Protein AF-A0A316I243-F1 (afdb_monomer_lite)

Organism: NCBI:txid531938

pLDDT: mean 87.18, std 10.71, range [49.62, 98.19]

Structure (mmCIF, N/CA/C/O backbone):
data_AF-A0A316I243-F1
#
_entry.id   AF-A0A316I243-F1
#
loop_
_atom_site.group_PDB
_atom_site.id
_atom_site.type_symbol
_atom_site.label_atom_id
_atom_site.label_alt_id
_atom_site.label_comp_id
_atom_site.label_asym_id
_atom_site.label_entity_id
_atom_site.label_seq_id
_atom_site.pdbx_PDB_ins_code
_atom_site.Cartn_x
_atom_site.Cartn_y
_atom_site.Cartn_z
_atom_site.occupancy
_atom_site.B_iso_or_equiv
_atom_site.auth_seq_id
_atom_site.auth_comp_id
_atom_site.auth_asym_id
_atom_site.auth_atom_id
_atom_site.pdbx_PDB_model_num
ATOM 1 N N . MET A 1 1 ? -15.005 10.011 30.132 1.00 52.69 1 MET A N 1
ATOM 2 C CA . MET A 1 1 ? -16.079 10.984 30.346 1.00 52.69 1 MET A CA 1
ATOM 3 C C . MET A 1 1 ? -17.132 10.359 31.251 1.00 52.69 1 MET A C 1
ATOM 5 O O . MET A 1 1 ? -17.818 9.452 30.810 1.00 52.69 1 MET A O 1
ATOM 9 N N . ALA A 1 2 ? -17.204 10.773 32.518 1.00 65.88 2 ALA A N 1
ATOM 10 C CA . ALA A 1 2 ? -18.277 10.332 33.411 1.00 65.88 2 ALA A CA 1
ATOM 11 C C . ALA A 1 2 ? -19.635 10.841 32.895 1.00 65.88 2 ALA A C 1
ATOM 13 O O . ALA A 1 2 ? -19.687 11.915 32.284 1.00 65.88 2 ALA A O 1
ATOM 14 N N . ILE A 1 3 ? -20.713 10.086 33.136 1.00 78.19 3 ILE A N 1
ATOM 15 C CA . ILE A 1 3 ? -22.079 10.524 32.824 1.00 78.19 3 ILE A CA 1
ATOM 16 C C . ILE A 1 3 ? -22.314 11.892 33.473 1.00 78.19 3 ILE A C 1
ATOM 18 O O . ILE A 1 3 ? -22.042 12.104 34.655 1.00 78.19 3 ILE A O 1
ATOM 22 N N . THR A 1 4 ? -22.800 12.855 32.694 1.00 86.06 4 THR A N 1
ATOM 23 C CA . THR A 1 4 ? -23.169 14.154 33.266 1.00 86.06 4 THR A CA 1
ATOM 24 C C . THR A 1 4 ? -24.462 14.018 34.067 1.00 86.06 4 THR A C 1
ATOM 26 O O . THR A 1 4 ? -25.330 13.216 33.721 1.00 86.06 4 THR A O 1
ATOM 29 N N . ALA A 1 5 ? -24.650 14.848 35.098 1.00 84.19 5 ALA A N 1
ATOM 30 C CA . ALA A 1 5 ? -25.886 14.846 35.889 1.00 84.19 5 ALA A CA 1
ATOM 31 C C . ALA A 1 5 ? -27.151 14.968 35.009 1.00 84.19 5 ALA A C 1
ATOM 33 O O . ALA A 1 5 ? -28.138 14.278 35.246 1.00 84.19 5 ALA A O 1
ATOM 34 N N . ARG A 1 6 ? -27.084 15.756 33.922 1.00 85.69 6 ARG A N 1
ATOM 35 C CA . ARG A 1 6 ? -28.169 15.866 32.929 1.00 85.69 6 ARG A CA 1
ATOM 36 C C . ARG A 1 6 ? -28.429 14.571 32.160 1.00 85.69 6 ARG A C 1
ATOM 38 O O . ARG A 1 6 ? -29.585 14.241 31.936 1.00 85.69 6 ARG A O 1
ATOM 45 N N . GLN A 1 7 ? -27.388 13.850 31.742 1.00 86.56 7 GLN A N 1
ATOM 46 C CA . GLN A 1 7 ? -27.551 12.563 31.054 1.00 86.56 7 GLN A CA 1
ATOM 47 C C . GLN A 1 7 ? -28.133 11.502 31.989 1.00 86.56 7 GLN A C 1
ATOM 49 O O . GLN A 1 7 ? -29.035 10.780 31.579 1.00 86.56 7 GLN A O 1
ATOM 54 N N . SER A 1 8 ? -27.681 11.465 33.248 1.00 86.62 8 SER A N 1
ATOM 55 C CA . SER A 1 8 ? -28.239 10.582 34.283 1.00 86.62 8 SER A CA 1
ATOM 56 C C . SER A 1 8 ? -29.731 10.852 34.497 1.00 86.62 8 SER A C 1
ATOM 58 O O . SER A 1 8 ? -30.536 9.928 34.544 1.00 86.62 8 SER A O 1
ATOM 60 N N . GLN A 1 9 ? -30.111 12.130 34.560 1.00 90.56 9 GLN A N 1
ATOM 61 C CA . GLN A 1 9 ? -31.499 12.535 34.759 1.00 90.56 9 GLN A CA 1
ATOM 62 C C . GLN A 1 9 ? -32.380 12.261 33.532 1.00 90.56 9 GLN A C 1
ATOM 64 O O . GLN A 1 9 ? -33.523 11.851 33.690 1.00 90.56 9 GLN A O 1
ATOM 69 N N . ALA A 1 10 ? -31.854 12.428 32.315 1.00 91.69 10 ALA A N 1
ATOM 70 C CA . ALA A 1 10 ? -32.578 12.100 31.087 1.00 91.69 10 ALA A CA 1
ATOM 71 C C . ALA A 1 10 ? -32.811 10.587 30.921 1.00 91.69 10 ALA A C 1
ATOM 73 O O . ALA A 1 10 ? -33.878 10.184 30.465 1.00 91.69 10 ALA A O 1
ATOM 74 N N . LEU A 1 11 ? -31.838 9.752 31.306 1.00 91.69 11 LEU A N 1
ATOM 75 C CA . LEU A 1 11 ? -31.988 8.291 31.346 1.00 91.69 11 LEU A CA 1
ATOM 76 C C . LEU A 1 11 ? -33.077 7.882 32.341 1.00 91.69 11 LEU A C 1
ATOM 78 O O . LEU A 1 11 ? -33.989 7.149 31.974 1.00 91.69 11 LEU A O 1
ATOM 82 N N . HIS A 1 12 ? -33.037 8.447 33.547 1.00 92.44 12 HIS A N 1
ATOM 83 C CA . HIS A 1 12 ? -34.033 8.181 34.579 1.00 92.44 12 HIS A CA 1
ATOM 84 C C . HIS A 1 12 ? -35.452 8.634 34.180 1.00 92.44 12 HIS A C 1
ATOM 86 O O . HIS A 1 12 ? -36.441 7.960 34.472 1.00 92.44 12 HIS A O 1
ATOM 92 N N . ASP A 1 13 ? -35.563 9.753 33.458 1.00 94.00 13 ASP A N 1
ATOM 93 C CA . ASP A 1 13 ? -36.829 10.256 32.912 1.00 94.00 13 ASP A CA 1
ATOM 94 C C . ASP A 1 13 ? -37.405 9.338 31.811 1.00 94.00 13 ASP A C 1
ATOM 96 O O . ASP A 1 13 ? -38.616 9.148 31.705 1.00 94.00 13 ASP A O 1
ATOM 100 N N . LEU A 1 14 ? -36.549 8.711 30.998 1.00 93.31 14 LEU A N 1
ATOM 101 C CA . LEU A 1 14 ? -36.977 7.719 30.002 1.00 93.31 14 LEU A CA 1
ATOM 102 C C . LEU A 1 14 ? -37.467 6.419 30.654 1.00 93.31 14 LEU A C 1
ATOM 104 O O . LEU A 1 14 ? -38.414 5.809 30.152 1.00 93.31 14 LEU A O 1
ATOM 108 N N . THR A 1 15 ? -36.872 6.026 31.780 1.00 95.56 15 THR A N 1
ATOM 109 C CA . THR A 1 15 ? -37.316 4.875 32.578 1.00 95.56 15 THR A CA 1
ATOM 110 C C . THR A 1 15 ? -38.654 5.148 33.259 1.00 95.56 15 THR A C 1
ATOM 112 O O . THR A 1 15 ? -39.576 4.341 33.172 1.00 95.56 15 THR A O 1
ATOM 115 N N . THR A 1 16 ? -38.817 6.320 33.880 1.00 93.38 16 THR A N 1
ATOM 116 C CA . THR A 1 16 ? -40.085 6.712 34.529 1.00 93.38 16 THR A CA 1
ATOM 117 C C . THR A 1 16 ? -41.226 6.908 33.533 1.00 93.38 16 THR A C 1
ATOM 119 O O . THR A 1 16 ? -42.374 6.612 33.860 1.00 93.38 16 THR A O 1
ATOM 122 N N . ARG A 1 17 ? -40.934 7.317 32.292 1.00 93.62 17 ARG A N 1
ATOM 123 C CA . ARG A 1 17 ? -41.908 7.331 31.184 1.00 93.62 17 ARG A CA 1
ATOM 124 C C . ARG A 1 1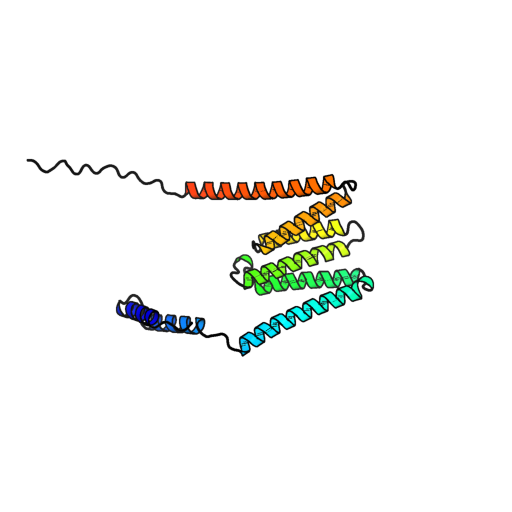7 ? -42.189 5.952 30.572 1.00 93.62 17 ARG A C 1
ATOM 126 O O . ARG A 1 17 ? -42.984 5.869 29.638 1.00 93.62 17 ARG A O 1
ATOM 133 N N . GLY A 1 18 ? -41.552 4.886 31.061 1.00 91.31 18 GLY A N 1
ATOM 134 C CA . GLY A 1 18 ? -41.745 3.514 30.580 1.00 91.31 18 GLY A CA 1
ATOM 135 C C . GLY A 1 18 ? -41.175 3.243 29.185 1.00 91.31 18 GLY A C 1
ATOM 136 O O . GLY A 1 18 ? -41.496 2.224 28.580 1.00 91.31 18 GLY A O 1
ATOM 137 N N . VAL A 1 19 ? -40.345 4.148 28.654 1.00 95.94 19 VAL A N 1
ATOM 138 C CA . VAL A 1 19 ? -39.661 3.965 27.362 1.00 95.94 19 VAL A CA 1
ATOM 139 C C . VAL A 1 19 ? -38.510 2.966 27.504 1.00 95.94 19 VAL A C 1
ATOM 141 O O . VAL A 1 19 ? -38.225 2.217 26.572 1.00 95.94 19 VAL A O 1
ATOM 144 N N . LEU A 1 20 ? -37.863 2.949 28.672 1.00 90.81 20 LEU A N 1
ATOM 145 C CA . LEU A 1 20 ? -36.824 1.995 29.055 1.00 90.81 20 LEU A CA 1
ATOM 146 C C . LEU A 1 20 ? -37.246 1.230 30.313 1.00 90.81 20 LEU A C 1
ATOM 148 O O . LEU A 1 20 ? -37.947 1.762 31.171 1.00 90.81 20 LEU A O 1
ATOM 152 N N . SER A 1 21 ? -36.787 -0.013 30.435 1.00 92.88 21 SER A N 1
ATOM 153 C CA . SER A 1 21 ? -36.830 -0.753 31.702 1.00 92.88 21 SER A CA 1
ATOM 154 C C . SER A 1 21 ? -35.677 -0.341 32.625 1.00 92.88 21 SER A C 1
ATOM 156 O O . SER A 1 21 ? -34.647 0.151 32.161 1.00 92.88 21 SER A O 1
ATOM 158 N N . ALA A 1 22 ? -35.824 -0.588 33.930 1.00 87.62 22 ALA A N 1
ATOM 159 C CA . ALA A 1 22 ? -34.770 -0.326 34.913 1.00 87.62 22 ALA A CA 1
ATOM 160 C C . ALA A 1 22 ? -33.465 -1.084 34.590 1.00 87.62 22 ALA A C 1
ATOM 162 O O . ALA A 1 22 ? -32.375 -0.526 34.714 1.00 87.62 22 ALA A O 1
ATOM 163 N N . ASP A 1 23 ? -33.578 -2.312 34.077 1.00 85.31 23 ASP A N 1
ATOM 164 C CA . ASP A 1 23 ? -32.427 -3.122 33.663 1.00 85.31 23 ASP A CA 1
ATOM 165 C C . ASP A 1 23 ? -31.702 -2.507 32.454 1.00 85.31 23 ASP A C 1
ATOM 167 O O . ASP A 1 23 ? -30.473 -2.501 32.388 1.00 85.31 23 ASP A O 1
ATOM 171 N N . GLN A 1 24 ? -32.449 -1.926 31.507 1.00 89.00 24 GLN A N 1
ATOM 172 C CA . GLN A 1 24 ? -31.871 -1.211 30.365 1.00 89.00 24 GLN A CA 1
ATOM 173 C C . GLN A 1 24 ? -31.215 0.110 30.777 1.00 89.00 24 GLN A C 1
ATOM 175 O O . GLN A 1 24 ? -30.190 0.472 30.203 1.00 89.00 24 GLN A O 1
ATOM 180 N N . GLU A 1 25 ? -31.764 0.821 31.767 1.00 90.94 25 GLU A N 1
ATOM 181 C CA . GLU A 1 25 ? -31.122 2.016 32.327 1.00 90.94 25 GLU A CA 1
ATOM 182 C C . GLU A 1 25 ? -29.759 1.670 32.937 1.00 90.94 25 GLU A C 1
ATOM 184 O O . GLU A 1 25 ? -28.769 2.337 32.629 1.00 90.94 25 GLU A O 1
ATOM 189 N N . SER A 1 26 ? -29.698 0.608 33.751 1.00 86.62 26 SER A N 1
ATOM 190 C CA . SER A 1 26 ? -28.446 0.121 34.345 1.00 86.62 26 SER A CA 1
ATOM 191 C C . SER A 1 26 ? -27.441 -0.267 33.267 1.00 86.62 26 SER A C 1
ATOM 193 O O . SER A 1 26 ? -26.318 0.226 33.272 1.00 86.62 26 SER A O 1
ATOM 195 N N . ALA A 1 27 ? -27.861 -1.064 32.281 1.00 85.69 27 ALA A N 1
ATOM 196 C CA . ALA A 1 27 ? -26.978 -1.518 31.209 1.00 85.69 27 ALA A CA 1
ATOM 197 C C . ALA A 1 27 ? -26.397 -0.358 30.379 1.00 85.69 27 ALA A C 1
ATOM 199 O O . ALA A 1 27 ? -25.233 -0.391 29.982 1.00 85.69 27 ALA A O 1
ATOM 200 N N . VAL A 1 28 ? -27.189 0.689 30.118 1.00 87.12 28 VAL A N 1
ATOM 201 C CA . VAL A 1 28 ? -26.717 1.881 29.395 1.00 87.12 28 VAL A CA 1
ATOM 202 C C . VAL A 1 28 ? -25.785 2.727 30.264 1.00 87.12 28 VAL A C 1
ATOM 204 O O . VAL A 1 28 ? -24.801 3.262 29.750 1.00 87.12 28 VAL A O 1
ATOM 207 N N . ARG A 1 29 ? -26.061 2.844 31.568 1.00 85.75 29 ARG A N 1
ATOM 208 C CA . ARG A 1 29 ? -25.196 3.545 32.528 1.00 85.75 29 ARG A CA 1
ATOM 209 C C . ARG A 1 29 ? -23.827 2.872 32.623 1.00 85.75 29 ARG A C 1
ATOM 211 O O . ARG A 1 29 ? -22.823 3.554 32.429 1.00 85.75 29 ARG A O 1
ATOM 218 N N . ASP A 1 30 ? -23.804 1.554 32.793 1.00 82.12 30 ASP A N 1
ATOM 219 C CA . ASP A 1 30 ? -22.577 0.758 32.863 1.00 82.12 30 ASP A CA 1
ATOM 220 C C . ASP A 1 30 ? -21.759 0.887 31.569 1.00 82.12 30 ASP A C 1
ATOM 222 O O . ASP A 1 30 ? -20.565 1.187 31.607 1.00 82.12 30 ASP A O 1
ATOM 226 N N . ALA A 1 31 ? -22.408 0.786 30.403 1.00 80.25 31 ALA A N 1
ATOM 227 C CA . ALA A 1 31 ? -21.742 0.951 29.110 1.00 80.25 31 ALA A CA 1
ATOM 228 C C . ALA A 1 31 ? -21.147 2.362 28.915 1.00 80.25 31 ALA A C 1
ATOM 230 O O . ALA A 1 31 ? -20.075 2.525 28.321 1.00 80.25 31 ALA A O 1
ATOM 231 N N . LEU A 1 32 ? -21.826 3.405 29.404 1.00 81.38 32 LEU A N 1
ATOM 232 C CA . LEU A 1 32 ? -21.349 4.789 29.315 1.00 81.38 32 LEU A CA 1
ATOM 233 C C . LEU A 1 32 ? -20.190 5.068 30.280 1.00 81.38 32 LEU A C 1
ATOM 235 O O . LEU A 1 32 ? -19.273 5.813 29.924 1.00 81.38 32 LEU A O 1
ATOM 239 N N . GLU A 1 33 ? -20.195 4.461 31.464 1.00 76.75 33 GLU A N 1
ATOM 240 C CA . GLU A 1 33 ? -19.094 4.547 32.427 1.00 76.75 33 GLU A CA 1
ATOM 241 C C . GLU A 1 33 ? -17.857 3.777 31.952 1.00 76.75 33 GLU A C 1
ATOM 243 O O . GLU A 1 33 ? -16.743 4.304 32.029 1.00 76.75 33 GLU A O 1
ATOM 248 N N . GLU A 1 34 ? -18.042 2.601 31.349 1.00 72.06 34 GLU A N 1
ATOM 249 C CA . GLU A 1 34 ? -16.966 1.805 30.751 1.00 72.06 34 GLU A CA 1
ATOM 250 C C . GLU A 1 34 ? -16.296 2.540 29.578 1.00 72.06 34 GLU A C 1
ATOM 252 O O . GLU A 1 34 ? -15.070 2.601 29.480 1.00 72.06 34 GLU A O 1
ATOM 257 N N . THR A 1 35 ? -17.088 3.224 28.746 1.00 66.88 35 THR A N 1
ATOM 258 C CA . THR A 1 35 ? -16.577 4.103 27.674 1.00 66.88 35 THR A CA 1
ATOM 259 C C . THR A 1 35 ? -15.923 5.379 28.234 1.00 66.88 35 THR A C 1
ATOM 261 O O . THR A 1 35 ? -15.176 6.086 27.549 1.00 66.88 35 THR A O 1
ATOM 264 N N . GLY A 1 36 ? -16.219 5.712 29.491 1.00 60.91 36 GLY A N 1
ATOM 265 C CA . GLY A 1 36 ? -15.830 6.942 30.153 1.00 60.91 36 GLY A CA 1
ATOM 266 C C . GLY A 1 36 ? -14.544 6.871 30.982 1.00 60.91 36 GLY A C 1
ATOM 267 O O . GLY A 1 36 ? -14.010 7.928 31.342 1.00 60.91 36 GLY A O 1
ATOM 268 N N . ALA A 1 37 ? -14.028 5.686 31.291 1.00 65.62 37 ALA A N 1
ATOM 269 C CA . ALA A 1 37 ? -12.830 5.556 32.110 1.00 65.62 37 ALA A CA 1
ATOM 270 C C . ALA A 1 37 ? -11.607 6.185 31.402 1.00 65.62 37 ALA A C 1
ATOM 272 O O . ALA A 1 37 ? -11.344 5.880 30.236 1.00 65.62 37 ALA A O 1
ATOM 273 N N . PRO A 1 38 ? -10.848 7.093 32.053 1.00 64.88 38 PRO A N 1
ATOM 274 C CA . PRO A 1 38 ? -9.602 7.580 31.478 1.00 64.88 38 PRO A CA 1
ATOM 275 C C . PRO A 1 38 ? -8.630 6.398 31.309 1.00 64.88 38 PRO A C 1
ATOM 277 O O . PRO A 1 38 ? -8.521 5.581 32.227 1.00 64.88 38 PRO A O 1
ATOM 280 N N . PRO A 1 39 ? -7.911 6.300 30.172 1.00 67.25 39 PRO A N 1
ATOM 281 C CA . PRO A 1 39 ? -6.940 5.231 29.965 1.00 67.25 39 PRO A CA 1
ATOM 282 C C . PRO A 1 39 ? -5.911 5.259 31.093 1.00 67.25 39 PRO A C 1
ATOM 284 O O . PRO A 1 39 ? -5.416 6.336 31.460 1.00 67.25 39 PRO A O 1
ATOM 287 N N . ARG A 1 40 ? -5.612 4.090 31.666 1.00 80.12 40 ARG A N 1
ATOM 288 C CA . ARG A 1 40 ? -4.695 3.985 32.804 1.00 80.12 40 ARG A CA 1
ATOM 289 C C . ARG A 1 40 ? -3.297 4.399 32.346 1.00 80.12 40 ARG A C 1
ATOM 291 O O . ARG A 1 40 ? -2.941 4.260 31.177 1.00 80.12 40 ARG A O 1
ATOM 298 N N . VAL A 1 41 ? -2.470 4.890 33.271 1.00 81.75 41 VAL A N 1
ATOM 299 C CA . VAL A 1 41 ? -1.063 5.221 32.963 1.00 81.75 41 VAL A CA 1
ATOM 300 C C . VAL A 1 41 ? -0.344 4.003 32.371 1.00 81.75 41 VAL A C 1
ATOM 302 O O . VAL A 1 41 ? 0.408 4.155 31.414 1.00 81.75 41 VAL A O 1
ATOM 305 N N . ALA A 1 42 ? -0.651 2.801 32.873 1.00 81.25 42 ALA A N 1
ATOM 306 C CA . ALA A 1 42 ? -0.162 1.542 32.320 1.00 81.25 42 ALA A CA 1
ATOM 307 C C . ALA A 1 42 ? -0.512 1.379 30.830 1.00 81.25 42 ALA A C 1
ATOM 309 O O . ALA A 1 42 ? 0.388 1.116 30.042 1.00 81.25 42 ALA A O 1
ATOM 310 N N . ASP A 1 43 ? -1.761 1.639 30.426 1.00 83.38 43 ASP A N 1
ATOM 311 C CA . ASP A 1 43 ? -2.198 1.522 29.026 1.00 83.38 43 ASP A CA 1
ATOM 312 C C . ASP A 1 43 ? -1.424 2.486 28.114 1.00 83.38 43 ASP A C 1
ATOM 314 O O . ASP A 1 43 ? -0.998 2.111 27.023 1.00 83.38 43 ASP A O 1
ATOM 318 N N . ARG A 1 44 ? -1.167 3.714 28.587 1.00 84.88 44 ARG A N 1
ATOM 319 C CA . ARG A 1 44 ? -0.364 4.704 27.847 1.00 84.88 44 ARG A CA 1
ATOM 320 C C . ARG A 1 44 ? 1.101 4.297 27.727 1.00 84.88 44 ARG A C 1
ATOM 322 O O . ARG A 1 44 ? 1.709 4.513 26.682 1.00 84.88 44 ARG A O 1
ATOM 329 N N . VAL A 1 45 ? 1.677 3.722 28.783 1.00 90.94 45 VAL A N 1
ATOM 330 C CA . VAL A 1 45 ? 3.053 3.205 28.757 1.00 90.94 45 VAL A CA 1
ATOM 331 C C . VAL A 1 45 ? 3.148 2.013 27.809 1.00 90.94 45 VAL A C 1
ATOM 333 O O . VAL A 1 45 ? 4.095 1.943 27.033 1.00 90.94 45 VAL A O 1
ATOM 336 N N . THR A 1 46 ? 2.158 1.118 27.807 1.00 91.00 46 THR A N 1
ATOM 337 C CA . THR A 1 46 ? 2.085 -0.002 26.859 1.00 91.00 46 THR A CA 1
ATOM 338 C C . THR A 1 46 ? 1.951 0.489 25.419 1.00 91.00 46 THR A C 1
ATOM 340 O O . THR A 1 46 ? 2.649 -0.015 24.543 1.00 91.00 46 THR A O 1
ATOM 343 N N . GLU A 1 47 ? 1.119 1.500 25.164 1.00 85.44 47 GLU A N 1
ATOM 344 C CA . GLU A 1 47 ? 0.980 2.111 23.839 1.00 85.44 47 GLU A CA 1
ATOM 345 C C . GLU A 1 47 ? 2.298 2.752 23.371 1.00 85.44 47 GLU A C 1
ATOM 347 O O . GLU A 1 47 ? 2.753 2.494 22.256 1.00 85.44 47 GLU A O 1
ATOM 352 N N . LEU A 1 48 ? 2.968 3.519 24.237 1.00 91.62 48 LEU A N 1
ATOM 353 C CA . LEU A 1 48 ? 4.264 4.120 23.920 1.00 91.62 48 LEU A CA 1
ATOM 354 C C . LEU A 1 48 ? 5.341 3.055 23.685 1.00 91.62 48 LEU A C 1
ATOM 356 O O . LEU A 1 48 ? 6.091 3.150 22.716 1.00 91.62 48 LEU A O 1
ATOM 360 N N . ALA A 1 49 ? 5.397 2.023 24.528 1.00 89.62 49 ALA A N 1
ATOM 361 C CA . ALA A 1 49 ? 6.323 0.907 24.368 1.00 89.62 49 ALA A CA 1
ATOM 362 C C . ALA A 1 49 ? 6.083 0.161 23.047 1.00 89.62 49 ALA A C 1
ATOM 364 O O . ALA A 1 49 ? 7.045 -0.229 22.390 1.00 89.62 49 ALA A O 1
ATOM 365 N N . ALA A 1 50 ? 4.827 0.020 22.613 1.00 85.50 50 ALA A N 1
ATOM 366 C CA . ALA A 1 50 ? 4.494 -0.570 21.321 1.00 85.50 50 ALA A CA 1
ATOM 367 C C . ALA A 1 50 ? 4.970 0.301 20.146 1.00 85.50 50 ALA A C 1
ATOM 369 O O . ALA A 1 50 ? 5.554 -0.227 19.200 1.00 85.50 50 ALA A O 1
ATOM 370 N N . TYR A 1 51 ? 4.787 1.626 20.204 1.00 86.50 51 TYR A N 1
ATOM 371 C CA . TYR A 1 51 ? 5.286 2.532 19.159 1.00 86.50 51 TYR A CA 1
ATOM 372 C C . TYR A 1 51 ? 6.811 2.590 19.111 1.00 86.50 51 TYR A C 1
ATOM 374 O O . TYR A 1 51 ? 7.391 2.513 18.028 1.00 86.50 51 TYR A O 1
ATOM 382 N N . VAL A 1 52 ? 7.464 2.694 20.268 1.00 93.38 52 VAL A N 1
ATOM 383 C CA . VAL A 1 52 ? 8.928 2.704 20.370 1.00 93.38 52 VAL A CA 1
ATOM 384 C C . VAL A 1 52 ? 9.493 1.367 19.902 1.00 93.38 52 VAL A C 1
ATOM 386 O O . VAL A 1 52 ? 10.401 1.350 19.078 1.00 93.38 52 VAL A O 1
ATOM 389 N N . GLY A 1 53 ? 8.919 0.249 20.351 1.00 87.88 53 GLY A N 1
ATOM 390 C CA . GLY A 1 53 ? 9.316 -1.090 19.922 1.00 87.88 53 GLY A CA 1
ATOM 391 C C . GLY A 1 53 ? 9.141 -1.292 18.418 1.00 87.88 53 GLY A C 1
ATOM 392 O O . GLY A 1 53 ? 10.074 -1.722 17.746 1.00 87.88 53 GLY A O 1
ATOM 393 N N . GLY A 1 54 ? 7.990 -0.909 17.860 1.00 85.69 54 GLY A N 1
ATOM 394 C CA . GLY A 1 54 ? 7.746 -0.967 16.417 1.00 85.69 54 GLY A CA 1
ATOM 395 C C . GLY A 1 54 ? 8.713 -0.088 15.620 1.00 85.69 54 GLY A C 1
ATOM 396 O O . GLY A 1 54 ? 9.273 -0.537 14.622 1.00 85.69 54 GLY A O 1
ATOM 397 N N . GLY A 1 55 ? 8.962 1.139 16.086 1.00 87.94 55 GLY A N 1
ATOM 398 C CA . GLY A 1 55 ? 9.921 2.061 15.478 1.00 87.94 55 GLY A CA 1
ATOM 399 C C . GLY A 1 55 ? 11.354 1.530 15.507 1.00 87.94 55 GLY A C 1
ATOM 400 O O . GLY A 1 55 ? 12.042 1.591 14.492 1.00 87.94 55 GLY A O 1
ATOM 401 N N . LEU A 1 56 ? 11.789 0.950 16.628 1.00 90.44 56 LEU A N 1
ATOM 402 C CA . LEU A 1 56 ? 13.114 0.340 16.767 1.00 90.44 56 LEU A CA 1
ATOM 403 C C . LEU A 1 56 ? 13.273 -0.903 15.888 1.00 90.44 56 LEU A C 1
ATOM 405 O O . LEU A 1 56 ? 14.312 -1.056 15.255 1.00 90.44 56 LEU A O 1
ATOM 409 N N . VAL A 1 57 ? 12.252 -1.762 15.798 1.00 87.56 57 VAL A N 1
ATOM 410 C CA . VAL A 1 57 ? 12.279 -2.939 14.913 1.00 87.56 57 VAL A CA 1
ATOM 411 C C . VAL A 1 57 ? 12.382 -2.511 13.450 1.00 87.56 57 VAL A C 1
ATOM 413 O O . VAL A 1 57 ? 13.234 -3.021 12.725 1.00 87.56 57 VAL A O 1
ATOM 416 N N . LEU A 1 58 ? 11.563 -1.547 13.014 1.00 84.75 58 LEU A N 1
ATOM 417 C CA . LEU A 1 58 ? 11.607 -1.036 11.641 1.00 84.75 58 LEU A CA 1
ATOM 418 C C . LEU A 1 58 ? 12.924 -0.312 11.339 1.00 84.75 58 LEU A C 1
ATOM 420 O O . LEU A 1 58 ? 13.524 -0.552 10.295 1.00 84.75 58 LEU A O 1
ATOM 424 N N . GLY A 1 59 ? 13.393 0.538 12.254 1.00 88.44 59 GLY A N 1
ATOM 425 C CA . GLY A 1 59 ? 14.658 1.257 12.117 1.00 88.44 59 GLY A CA 1
ATOM 426 C C . GLY A 1 59 ? 15.857 0.313 12.075 1.00 88.44 59 GLY A C 1
ATOM 427 O O . GLY A 1 59 ? 16.714 0.450 11.208 1.00 88.44 59 GLY A O 1
ATOM 428 N N . GLY A 1 60 ? 15.886 -0.694 12.950 1.00 90.62 60 GLY A N 1
ATOM 429 C CA . GLY A 1 60 ? 16.918 -1.729 12.963 1.00 90.62 60 GLY A CA 1
ATOM 430 C C . GLY A 1 60 ? 16.917 -2.569 11.688 1.00 90.62 60 GLY A C 1
ATOM 431 O O . GLY A 1 60 ? 17.976 -2.787 11.109 1.00 90.62 60 GLY A O 1
ATOM 432 N N . ALA A 1 61 ? 15.743 -2.979 11.198 1.00 86.75 61 ALA A N 1
ATOM 433 C CA . ALA A 1 61 ? 15.626 -3.697 9.930 1.00 86.75 61 ALA A CA 1
ATOM 434 C C . ALA A 1 61 ? 16.104 -2.847 8.742 1.00 86.75 61 ALA A C 1
ATOM 436 O O . ALA A 1 61 ? 16.836 -3.348 7.892 1.00 86.75 61 ALA A O 1
ATOM 437 N N . ALA A 1 62 ? 15.740 -1.562 8.698 1.00 87.00 62 ALA A N 1
ATOM 438 C CA . ALA A 1 62 ? 16.174 -0.639 7.652 1.00 87.00 62 ALA A CA 1
ATOM 439 C C . ALA A 1 62 ? 17.690 -0.390 7.686 1.00 87.00 62 ALA A C 1
ATOM 441 O O . ALA A 1 62 ? 18.328 -0.413 6.637 1.00 87.00 62 ALA A O 1
ATOM 442 N N . LEU A 1 63 ? 18.273 -0.200 8.875 1.00 91.44 63 LEU A N 1
ATOM 443 C CA . LEU A 1 63 ? 19.721 -0.050 9.048 1.00 91.44 63 LEU A CA 1
ATOM 444 C C . LEU A 1 63 ? 20.466 -1.324 8.656 1.00 91.44 63 LEU A C 1
ATOM 446 O O . LEU A 1 63 ? 21.435 -1.252 7.907 1.00 91.44 63 LEU A O 1
ATOM 450 N N . LEU A 1 64 ? 20.001 -2.486 9.120 1.00 88.31 64 LEU A N 1
ATOM 451 C CA . LEU A 1 64 ? 20.602 -3.769 8.774 1.00 88.31 64 LEU A CA 1
ATOM 452 C C . LEU A 1 64 ? 20.568 -3.984 7.264 1.00 88.31 64 LEU A C 1
ATOM 454 O O . LE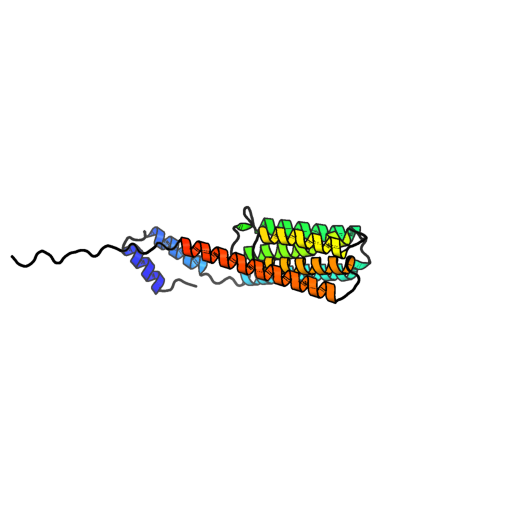U A 1 64 ? 21.604 -4.288 6.680 1.00 88.31 64 LEU A O 1
ATOM 458 N N . LEU A 1 65 ? 19.408 -3.783 6.630 1.00 88.31 65 LEU A N 1
ATOM 459 C CA . LEU A 1 65 ? 19.279 -3.881 5.180 1.00 88.31 65 LEU A CA 1
ATOM 460 C C . LEU A 1 65 ? 20.208 -2.891 4.487 1.00 88.31 65 LEU A C 1
ATOM 462 O O . LEU A 1 65 ? 20.958 -3.316 3.631 1.00 88.31 65 LEU A O 1
ATOM 466 N N . GLY A 1 66 ? 20.232 -1.619 4.886 1.00 90.00 66 GLY A N 1
ATOM 467 C CA . GLY A 1 66 ? 21.093 -0.610 4.263 1.00 90.00 66 GLY A CA 1
ATOM 468 C C . GLY A 1 66 ? 22.587 -0.932 4.351 1.00 90.00 66 GLY A C 1
ATOM 469 O O . GLY A 1 66 ? 23.307 -0.726 3.381 1.00 90.00 66 GLY A O 1
ATOM 470 N N . LEU A 1 67 ? 23.046 -1.470 5.484 1.00 92.81 67 LEU A N 1
ATOM 471 C CA . LEU A 1 67 ? 24.456 -1.810 5.697 1.00 92.81 67 LEU A CA 1
ATOM 472 C C . LEU A 1 67 ? 24.871 -3.122 5.026 1.00 92.81 67 LEU A C 1
ATOM 474 O O . LEU A 1 67 ? 26.019 -3.252 4.625 1.00 92.81 67 LEU A O 1
ATOM 478 N N . SER A 1 68 ? 23.959 -4.091 4.926 1.00 93.19 68 SER A N 1
ATOM 479 C CA . SER A 1 68 ? 24.263 -5.432 4.405 1.00 93.19 68 SER A CA 1
ATOM 480 C C . SER A 1 68 ? 23.758 -5.675 2.987 1.00 93.19 68 SER A C 1
ATOM 482 O O . SER A 1 68 ? 24.024 -6.739 2.432 1.00 93.19 68 SER A O 1
ATOM 484 N N . TRP A 1 69 ? 23.035 -4.717 2.392 1.00 91.50 69 TRP A N 1
ATOM 485 C CA . TRP A 1 69 ? 22.391 -4.892 1.092 1.00 91.50 69 TRP A CA 1
ATOM 486 C C . TRP A 1 69 ? 23.389 -5.386 0.057 1.00 91.50 69 TRP A C 1
ATOM 488 O O . TRP A 1 69 ? 23.149 -6.421 -0.559 1.00 91.50 69 TRP A O 1
ATOM 498 N N . GLU A 1 70 ? 24.526 -4.699 -0.081 1.00 91.12 70 GLU A N 1
ATOM 499 C CA . GLU A 1 70 ? 25.496 -5.010 -1.128 1.00 91.12 70 GLU A CA 1
ATOM 500 C C . GLU A 1 70 ? 26.204 -6.351 -0.935 1.00 91.12 70 GLU A C 1
ATOM 502 O O . GLU A 1 70 ? 26.434 -7.057 -1.916 1.00 91.12 70 GLU A O 1
ATOM 507 N N . ASP A 1 71 ? 26.401 -6.774 0.312 1.00 94.38 71 ASP A N 1
ATOM 508 C CA . ASP A 1 71 ? 27.013 -8.065 0.642 1.00 94.38 71 ASP A CA 1
ATOM 509 C C . ASP A 1 71 ? 26.032 -9.244 0.516 1.00 94.38 71 ASP A C 1
ATOM 511 O O . ASP A 1 71 ? 26.434 -10.408 0.434 1.00 94.38 71 ASP A O 1
ATOM 515 N N . MET A 1 72 ? 24.722 -8.979 0.494 1.00 92.38 72 MET A N 1
ATOM 516 C CA . MET A 1 72 ? 23.716 -10.027 0.358 1.00 92.38 72 MET A CA 1
ATOM 517 C C . MET A 1 72 ? 23.654 -10.576 -1.064 1.00 92.38 72 MET A C 1
ATOM 519 O O . MET A 1 72 ? 23.478 -9.840 -2.037 1.00 92.38 72 MET A O 1
ATOM 523 N N . SER A 1 73 ? 23.639 -11.908 -1.164 1.00 95.75 73 SER A N 1
ATOM 524 C CA . SER A 1 73 ? 23.292 -12.581 -2.412 1.00 95.75 73 SER A CA 1
ATOM 525 C C . SER A 1 73 ? 21.895 -12.160 -2.886 1.00 95.75 73 SER A C 1
ATOM 527 O O . SER A 1 73 ? 20.990 -11.920 -2.080 1.00 95.75 73 SER A O 1
ATOM 529 N N . ARG A 1 74 ? 21.683 -12.138 -4.205 1.00 94.25 74 ARG A N 1
ATOM 530 C CA . ARG A 1 74 ? 20.371 -11.861 -4.812 1.00 94.25 74 ARG A CA 1
ATOM 531 C C . ARG A 1 74 ? 19.264 -12.733 -4.211 1.00 94.25 74 ARG A C 1
ATOM 533 O O . ARG A 1 74 ? 18.192 -12.226 -3.895 1.00 94.25 74 ARG A O 1
ATOM 540 N N . LEU A 1 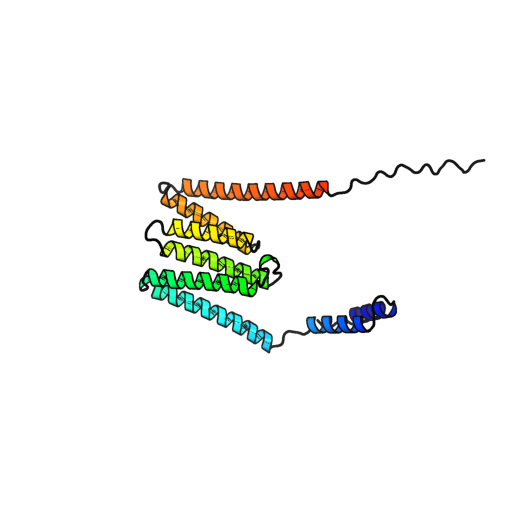75 ? 19.538 -14.024 -4.008 1.00 96.00 75 LEU A N 1
ATOM 541 C CA . LEU A 1 75 ? 18.582 -14.963 -3.420 1.00 96.00 75 LEU A CA 1
ATOM 542 C C . LEU A 1 75 ? 18.200 -14.558 -1.990 1.00 96.00 75 LEU A C 1
ATOM 544 O O . LEU A 1 75 ? 17.025 -14.601 -1.638 1.00 96.00 75 LEU A O 1
ATOM 548 N N . THR A 1 76 ? 19.170 -14.112 -1.189 1.00 95.00 76 THR A N 1
ATOM 549 C CA . THR A 1 76 ? 18.932 -13.613 0.172 1.00 95.00 76 THR A CA 1
ATOM 550 C C . THR A 1 76 ? 18.070 -12.353 0.154 1.00 95.00 76 THR A C 1
ATOM 552 O O . THR A 1 76 ? 17.086 -12.289 0.888 1.00 95.00 76 THR A O 1
ATOM 555 N N . ARG A 1 77 ? 18.376 -11.382 -0.720 1.00 94.81 77 ARG A N 1
ATOM 556 C CA . ARG A 1 77 ? 17.583 -10.145 -0.864 1.00 94.81 77 ARG A CA 1
ATOM 557 C C . ARG A 1 77 ? 16.127 -10.458 -1.232 1.00 94.81 77 ARG A C 1
ATOM 559 O O . ARG A 1 77 ? 15.208 -9.966 -0.580 1.00 94.81 77 ARG A O 1
ATOM 566 N N . VAL A 1 78 ? 15.915 -11.333 -2.221 1.00 96.50 78 VAL A N 1
ATOM 567 C CA . VAL A 1 78 ? 14.576 -11.799 -2.631 1.00 96.50 78 VAL A CA 1
ATOM 568 C C . VAL A 1 78 ? 13.876 -12.536 -1.493 1.00 96.50 78 VAL A C 1
ATOM 570 O O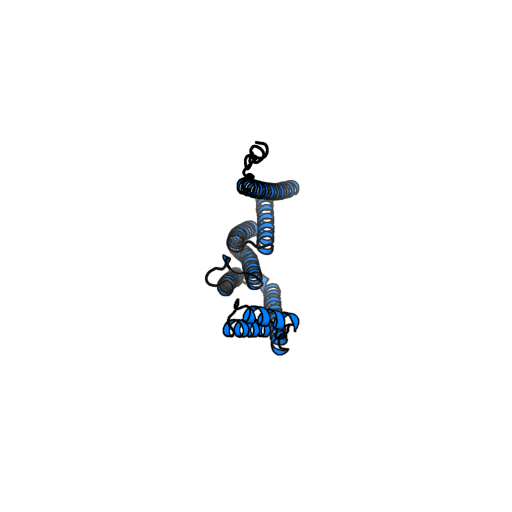 . VAL A 1 78 ? 12.704 -12.280 -1.237 1.00 96.50 78 VAL A O 1
ATOM 573 N N . GLY A 1 79 ? 14.582 -13.423 -0.789 1.00 96.31 79 GLY A N 1
ATOM 574 C CA . GLY A 1 79 ? 14.032 -14.183 0.331 1.00 96.31 79 GLY A CA 1
ATOM 575 C C . GLY A 1 79 ? 13.553 -13.284 1.469 1.00 96.31 79 GLY A C 1
ATOM 576 O O . GLY A 1 79 ? 12.429 -13.441 1.939 1.00 96.31 79 GLY A O 1
ATOM 577 N N . VAL A 1 80 ? 14.363 -12.300 1.870 1.00 94.69 80 VAL A N 1
ATOM 578 C CA . VAL A 1 80 ? 14.019 -11.360 2.948 1.00 94.69 80 VAL A CA 1
ATOM 579 C C . VAL A 1 80 ? 12.855 -10.454 2.542 1.00 94.69 80 VAL A C 1
ATOM 581 O O . VAL A 1 80 ? 11.893 -10.326 3.302 1.00 94.69 80 VAL A O 1
ATOM 584 N N . LEU A 1 81 ? 12.885 -9.865 1.341 1.00 95.00 81 LEU A N 1
ATOM 585 C CA . LEU A 1 81 ? 11.793 -9.010 0.859 1.00 95.00 81 LEU A CA 1
ATOM 586 C C . LEU A 1 81 ? 10.492 -9.794 0.628 1.00 95.00 81 LEU A C 1
ATOM 588 O O . LEU A 1 81 ? 9.404 -9.322 0.973 1.00 95.00 81 LEU A O 1
ATOM 592 N N . GLY A 1 82 ? 10.596 -11.010 0.093 1.00 96.81 82 GLY A N 1
ATOM 593 C CA . GLY A 1 82 ? 9.467 -11.912 -0.101 1.00 96.81 82 GLY A CA 1
ATOM 594 C C . GLY A 1 82 ? 8.839 -12.317 1.230 1.00 96.81 82 GLY A C 1
ATOM 595 O O . GLY A 1 82 ? 7.625 -12.200 1.396 1.00 96.81 82 GLY A O 1
ATOM 596 N N . ALA A 1 83 ? 9.657 -12.698 2.216 1.00 96.25 83 ALA A N 1
ATOM 597 C CA . ALA A 1 83 ? 9.192 -13.010 3.565 1.00 96.25 83 ALA A CA 1
ATOM 598 C C . ALA A 1 83 ? 8.514 -11.801 4.228 1.00 96.25 83 ALA A C 1
ATOM 600 O O . ALA A 1 83 ? 7.421 -11.942 4.774 1.00 96.25 83 ALA A O 1
ATOM 601 N N . ALA A 1 84 ? 9.103 -10.605 4.122 1.00 94.69 84 ALA A N 1
ATOM 602 C CA . ALA A 1 84 ? 8.497 -9.373 4.626 1.00 94.69 84 ALA A CA 1
ATOM 603 C C . ALA A 1 84 ? 7.134 -9.103 3.970 1.00 94.69 84 ALA A C 1
ATOM 605 O O . ALA A 1 84 ? 6.162 -8.809 4.664 1.00 94.69 84 ALA A O 1
ATOM 606 N N . THR A 1 85 ? 7.035 -9.277 2.649 1.00 96.25 85 THR A N 1
ATOM 607 C CA . THR A 1 85 ? 5.778 -9.127 1.901 1.00 96.25 85 THR A CA 1
ATOM 608 C C . THR A 1 85 ? 4.706 -10.082 2.421 1.00 96.25 85 THR A C 1
ATOM 610 O O . THR A 1 85 ? 3.593 -9.654 2.728 1.00 96.25 85 THR A O 1
ATOM 613 N N . VAL A 1 86 ? 5.035 -11.368 2.579 1.00 97.50 86 VAL A N 1
ATOM 614 C CA . VAL A 1 86 ? 4.100 -12.376 3.102 1.00 97.50 86 VAL A CA 1
ATOM 615 C C . VAL A 1 86 ? 3.671 -12.036 4.529 1.00 97.50 86 VAL A C 1
ATOM 617 O O . VAL A 1 86 ? 2.477 -12.055 4.819 1.00 97.50 86 VAL A O 1
ATOM 620 N N . LEU A 1 87 ? 4.608 -11.668 5.405 1.00 96.25 87 LEU A N 1
ATOM 621 C CA . LEU A 1 87 ? 4.309 -11.288 6.789 1.00 96.25 87 LEU A CA 1
ATOM 622 C C . LEU A 1 87 ? 3.373 -10.078 6.863 1.00 96.25 87 LEU A C 1
ATOM 624 O O . LEU A 1 87 ? 2.418 -10.097 7.636 1.00 96.25 87 LEU A O 1
ATOM 628 N N . LEU A 1 88 ? 3.596 -9.054 6.035 1.00 95.38 88 LEU A N 1
ATOM 629 C CA . LEU A 1 88 ? 2.738 -7.868 5.969 1.00 95.38 88 LEU A CA 1
ATOM 630 C C . LEU A 1 88 ? 1.323 -8.212 5.491 1.00 95.38 88 LEU A C 1
ATOM 632 O O . LEU A 1 88 ? 0.349 -7.733 6.073 1.00 95.38 88 LEU A O 1
ATOM 636 N N . LEU A 1 89 ? 1.194 -9.069 4.473 1.00 95.25 89 LEU A N 1
ATOM 637 C CA . LEU A 1 89 ? -0.106 -9.535 3.978 1.00 95.25 89 LEU A CA 1
ATOM 638 C C . LEU A 1 89 ? -0.846 -10.364 5.033 1.00 95.25 89 LEU A C 1
ATOM 640 O O . LEU A 1 89 ? -2.023 -10.117 5.297 1.00 95.25 89 LEU A O 1
ATOM 644 N N . VAL A 1 90 ? -0.156 -11.309 5.675 1.00 95.50 90 VAL A N 1
ATOM 645 C CA . VAL A 1 90 ? -0.721 -12.132 6.753 1.00 95.50 90 VAL A CA 1
ATOM 646 C C . VAL A 1 90 ? -1.150 -11.253 7.923 1.00 95.50 90 VAL A C 1
ATOM 648 O O . VAL A 1 90 ? -2.264 -11.411 8.415 1.00 95.50 90 VAL A O 1
ATOM 651 N N . ALA A 1 91 ? -0.329 -10.281 8.330 1.00 93.19 91 ALA A N 1
ATOM 652 C CA . ALA A 1 91 ? -0.678 -9.331 9.380 1.00 93.19 91 ALA A CA 1
ATOM 653 C C . ALA A 1 91 ? -1.902 -8.484 8.998 1.00 93.19 91 ALA A C 1
ATOM 655 O O . ALA A 1 91 ? -2.802 -8.307 9.818 1.00 93.19 91 ALA A O 1
ATOM 656 N N . ALA A 1 92 ? -1.990 -8.003 7.753 1.00 92.94 92 ALA A N 1
ATOM 657 C CA . ALA A 1 92 ? -3.143 -7.237 7.278 1.00 92.94 92 ALA A CA 1
ATOM 658 C C . ALA A 1 92 ? -4.439 -8.058 7.355 1.00 92.94 92 ALA A C 1
ATOM 660 O O . ALA A 1 92 ? -5.465 -7.562 7.826 1.00 92.94 92 ALA A O 1
ATOM 661 N N . VAL A 1 93 ? -4.387 -9.329 6.946 1.00 92.88 93 VAL A N 1
ATOM 662 C CA . VAL A 1 93 ? -5.526 -10.254 7.026 1.00 92.88 93 VAL A CA 1
ATOM 663 C C . VAL A 1 93 ? -5.857 -10.599 8.478 1.00 92.88 93 VAL A C 1
ATOM 665 O O . VAL A 1 93 ? -7.025 -10.562 8.855 1.00 92.88 93 VAL A O 1
ATOM 668 N N . ALA A 1 94 ? -4.856 -10.863 9.319 1.00 92.81 94 ALA A N 1
ATOM 669 C CA . ALA A 1 94 ? -5.048 -11.173 10.735 1.00 92.81 94 ALA A CA 1
ATOM 670 C C . ALA A 1 94 ? -5.709 -10.010 11.493 1.00 92.81 94 ALA A C 1
ATOM 672 O O . ALA A 1 94 ? -6.664 -10.222 12.240 1.00 92.81 94 ALA A O 1
ATOM 673 N N . VAL A 1 95 ? -5.268 -8.770 11.251 1.00 90.44 95 VAL A N 1
ATOM 674 C CA . VAL A 1 95 ? -5.876 -7.561 11.836 1.00 90.44 95 VAL A CA 1
ATOM 675 C C . VAL A 1 95 ? -7.270 -7.300 11.254 1.00 90.44 95 VAL A C 1
ATOM 677 O O . VAL A 1 95 ? -8.163 -6.832 11.968 1.00 90.44 95 VAL A O 1
ATOM 680 N N . GLY A 1 96 ? -7.476 -7.601 9.968 1.00 88.06 96 GLY A N 1
ATOM 681 C CA . GLY A 1 96 ? -8.761 -7.426 9.291 1.00 88.06 96 GLY A CA 1
ATOM 682 C C . GLY A 1 96 ? -9.819 -8.482 9.636 1.00 88.06 96 GLY A C 1
ATOM 683 O O . GLY A 1 96 ? -11.015 -8.218 9.507 1.00 88.06 96 GLY A O 1
ATOM 684 N N . GLY A 1 97 ? -9.407 -9.657 10.113 1.00 85.38 97 GLY A N 1
ATOM 685 C CA . GLY A 1 97 ? -10.294 -10.766 10.462 1.00 85.38 97 GLY A CA 1
ATOM 686 C C . GLY A 1 97 ? -11.032 -11.363 9.255 1.00 85.38 97 GLY A C 1
ATOM 687 O O . GLY A 1 97 ? -10.594 -11.256 8.111 1.00 85.38 97 GLY A O 1
ATOM 688 N N . ARG A 1 98 ? -12.193 -11.993 9.504 1.00 78.38 98 ARG A N 1
ATOM 689 C CA . ARG A 1 98 ? -12.994 -12.693 8.471 1.00 78.38 98 ARG A CA 1
ATOM 690 C C . ARG A 1 98 ? -13.474 -11.793 7.326 1.00 78.38 98 ARG A C 1
ATOM 692 O O . ARG A 1 98 ? -13.772 -12.298 6.250 1.00 78.38 98 ARG A O 1
ATOM 699 N N . SER A 1 99 ? -13.575 -10.481 7.547 1.00 84.44 99 SER A N 1
ATOM 700 C CA . SER A 1 99 ? -13.978 -9.520 6.519 1.00 84.44 99 SER A CA 1
ATOM 701 C C . SER A 1 99 ? -13.143 -8.252 6.610 1.00 84.44 99 SER A C 1
ATOM 703 O O . SER A 1 99 ? -13.535 -7.259 7.221 1.00 84.44 99 SER A O 1
ATOM 705 N N . VAL A 1 100 ? -12.006 -8.273 5.919 1.00 80.88 100 VAL A N 1
ATOM 706 C CA . VAL A 1 100 ? -11.088 -7.132 5.782 1.00 80.88 100 VAL A CA 1
ATOM 707 C C . VAL A 1 100 ? -11.805 -5.877 5.241 1.00 80.88 100 VAL A C 1
ATOM 709 O O . VAL A 1 100 ? -11.468 -4.751 5.602 1.00 80.88 100 VAL A O 1
ATOM 712 N N . ARG A 1 101 ? -12.862 -6.067 4.436 1.00 81.00 101 ARG A N 1
ATOM 713 C CA . ARG A 1 101 ? -13.707 -4.996 3.881 1.00 81.00 101 ARG A CA 1
ATOM 714 C C . ARG A 1 101 ? -14.616 -4.316 4.908 1.00 81.00 101 ARG A C 1
ATOM 716 O O . ARG A 1 101 ? -14.936 -3.144 4.737 1.00 81.00 101 ARG A O 1
ATOM 723 N N . ALA A 1 102 ? -15.034 -5.029 5.953 1.00 83.12 102 ALA A N 1
ATOM 724 C CA . ALA A 1 102 ? -15.968 -4.518 6.959 1.00 83.12 102 ALA A CA 1
ATOM 725 C C . ALA A 1 102 ? -15.274 -3.770 8.112 1.00 83.12 102 ALA A C 1
ATOM 727 O O . ALA A 1 102 ? -15.937 -3.261 9.013 1.00 83.12 102 ALA A O 1
ATOM 728 N N . VAL A 1 103 ? -13.941 -3.702 8.104 1.00 85.38 103 VAL A N 1
ATOM 729 C CA . VAL A 1 103 ? -13.155 -3.095 9.179 1.00 85.38 103 VAL A CA 1
ATOM 730 C C . VAL A 1 103 ? -13.353 -1.576 9.199 1.00 85.38 103 VAL A C 1
ATOM 732 O O . VAL A 1 103 ? -13.206 -0.902 8.178 1.00 85.38 103 VAL A O 1
ATOM 735 N N . THR A 1 104 ? -13.621 -1.013 10.379 1.00 85.00 104 THR A N 1
ATOM 736 C CA . THR A 1 104 ? -13.827 0.429 10.590 1.00 85.00 104 THR A CA 1
ATOM 737 C C . THR A 1 104 ? -12.779 1.031 11.539 1.00 85.00 104 THR A C 1
ATOM 739 O O . THR A 1 104 ? -11.980 0.326 12.162 1.00 85.00 104 THR A O 1
ATOM 742 N N . GLY A 1 105 ? -12.726 2.367 11.608 1.00 87.44 105 GLY A N 1
ATOM 743 C CA . GLY A 1 105 ? -11.900 3.099 12.575 1.00 87.44 105 GLY A CA 1
ATOM 744 C C . GLY A 1 105 ? -10.388 2.868 12.441 1.00 87.44 105 GLY A C 1
ATOM 745 O O . GLY A 1 105 ? -9.832 2.888 11.341 1.00 87.44 105 GLY A O 1
ATOM 746 N N . VAL A 1 106 ? -9.716 2.680 13.582 1.00 86.38 106 VAL A N 1
ATOM 747 C CA . VAL A 1 106 ? -8.250 2.532 13.687 1.00 86.38 106 VAL A CA 1
ATOM 748 C C . VAL A 1 106 ? -7.752 1.283 12.962 1.00 86.38 106 VAL A C 1
ATOM 750 O O . VAL A 1 106 ? -6.788 1.362 12.203 1.00 86.38 106 VAL A O 1
ATOM 753 N N . ARG A 1 107 ? -8.445 0.147 13.109 1.00 87.00 107 ARG A N 1
ATOM 754 C CA . ARG A 1 107 ? -8.057 -1.115 12.456 1.00 87.00 107 ARG A CA 1
ATOM 755 C C . ARG A 1 107 ? -8.000 -0.972 10.937 1.00 87.00 107 ARG A C 1
ATOM 757 O O . ARG A 1 107 ? -7.069 -1.464 10.312 1.00 87.00 107 ARG A O 1
ATOM 764 N N . ARG A 1 108 ? -8.934 -0.221 10.342 1.00 90.19 108 ARG A N 1
ATOM 765 C CA . ARG A 1 108 ? -8.950 0.041 8.895 1.00 90.19 108 ARG A CA 1
ATOM 766 C C . ARG A 1 108 ? -7.695 0.782 8.433 1.00 90.19 108 ARG A C 1
ATOM 768 O O . ARG A 1 108 ? -7.178 0.500 7.355 1.00 90.19 108 ARG A O 1
ATOM 775 N N . ARG A 1 109 ? -7.202 1.721 9.247 1.00 90.88 109 ARG A N 1
ATOM 776 C CA . ARG A 1 109 ? -5.961 2.458 8.968 1.00 90.88 109 ARG A CA 1
ATOM 777 C C . ARG A 1 109 ? -4.756 1.525 9.038 1.00 90.88 109 ARG A C 1
ATOM 779 O O . ARG A 1 109 ? -3.985 1.499 8.092 1.00 90.88 109 ARG A O 1
ATOM 786 N N . VAL A 1 110 ? -4.657 0.708 10.090 1.00 91.88 110 VAL A N 1
ATOM 787 C CA . VAL A 1 110 ? -3.572 -0.279 10.255 1.00 91.88 110 VAL A CA 1
ATOM 788 C C . VAL A 1 110 ? -3.523 -1.250 9.075 1.00 91.88 110 VAL A C 1
ATOM 790 O O . VAL A 1 110 ? -2.481 -1.392 8.446 1.00 91.88 110 VAL A O 1
ATOM 793 N N . VAL A 1 111 ? -4.659 -1.854 8.715 1.00 94.19 111 VAL A N 1
ATOM 794 C CA . VAL A 1 111 ? -4.765 -2.767 7.565 1.00 94.19 111 VAL A CA 1
ATOM 795 C C . VAL A 1 111 ? -4.336 -2.075 6.269 1.00 94.19 111 VAL A C 1
ATOM 797 O O . VAL A 1 111 ? -3.572 -2.635 5.488 1.00 94.19 111 VAL A O 1
ATOM 800 N N . SER A 1 112 ? -4.781 -0.835 6.051 1.00 93.62 112 SER A N 1
ATOM 801 C CA . SER A 1 112 ? -4.391 -0.054 4.877 1.00 93.62 112 SER A CA 1
ATOM 802 C C . SER A 1 112 ? -2.890 0.228 4.821 1.00 93.62 112 SER A C 1
ATOM 804 O O . SER A 1 112 ? -2.317 0.197 3.733 1.00 93.62 112 SER A O 1
ATOM 806 N N . THR A 1 113 ? -2.262 0.522 5.959 1.00 94.69 113 THR A N 1
ATOM 807 C CA . THR A 1 113 ? -0.815 0.742 6.049 1.00 94.69 113 THR A CA 1
ATOM 808 C C . THR A 1 113 ? -0.057 -0.548 5.762 1.00 94.69 113 THR A C 1
ATOM 810 O O . THR A 1 113 ? 0.867 -0.535 4.957 1.00 94.69 113 THR A O 1
ATOM 813 N N . LEU A 1 114 ? -0.486 -1.676 6.334 1.00 95.38 114 LEU A N 1
ATOM 814 C CA . LEU A 1 114 ? 0.141 -2.980 6.102 1.00 95.38 114 LEU A CA 1
ATOM 815 C C . LEU A 1 114 ? 0.076 -3.396 4.627 1.00 95.38 114 LEU A C 1
ATOM 817 O O . LEU A 1 114 ? 1.098 -3.777 4.063 1.00 95.38 114 LEU A O 1
ATOM 821 N N . PHE A 1 115 ? -1.078 -3.239 3.968 1.00 96.19 115 PHE A N 1
ATOM 822 C CA . PHE A 1 115 ? -1.176 -3.477 2.523 1.00 96.19 115 PHE A CA 1
ATOM 823 C C . PHE A 1 115 ? -0.301 -2.524 1.709 1.00 96.19 115 PHE A C 1
ATOM 825 O O . PHE A 1 115 ? 0.317 -2.942 0.737 1.00 96.19 115 PHE A O 1
ATOM 832 N N . SER A 1 116 ? -0.220 -1.255 2.109 1.00 96.38 116 SER A N 1
ATOM 833 C CA . SER A 1 116 ? 0.622 -0.257 1.442 1.00 96.38 116 SER A CA 1
ATOM 834 C C . SER A 1 116 ? 2.105 -0.618 1.518 1.00 96.38 116 SER A C 1
ATOM 836 O O . SER A 1 116 ? 2.807 -0.529 0.516 1.00 96.38 116 SER A O 1
ATOM 838 N N . LEU A 1 117 ? 2.578 -1.082 2.678 1.00 95.38 117 LEU A N 1
ATOM 839 C CA . LEU A 1 117 ? 3.941 -1.595 2.811 1.00 95.38 117 LEU A CA 1
ATOM 840 C C . LEU A 1 117 ? 4.133 -2.873 1.985 1.00 95.38 117 LEU A C 1
ATOM 842 O O . LEU A 1 117 ? 5.149 -2.993 1.311 1.00 95.38 117 LEU A O 1
ATOM 846 N N . ALA A 1 118 ? 3.152 -3.783 1.977 1.00 96.81 118 ALA A N 1
ATOM 847 C CA . ALA A 1 118 ? 3.225 -5.018 1.194 1.00 96.81 118 ALA A CA 1
ATOM 848 C C . ALA A 1 118 ? 3.341 -4.751 -0.316 1.00 96.81 118 ALA A C 1
ATOM 850 O O . ALA A 1 118 ? 4.075 -5.450 -1.006 1.00 96.81 118 ALA A O 1
ATOM 851 N N . VAL A 1 119 ? 2.659 -3.722 -0.832 1.00 98.06 119 VAL A N 1
ATOM 852 C CA . VAL A 1 119 ? 2.802 -3.248 -2.221 1.00 98.06 119 VAL A CA 1
ATOM 853 C C . VAL A 1 119 ? 4.249 -2.864 -2.520 1.00 98.06 119 VAL A C 1
ATOM 855 O O . VAL A 1 119 ? 4.809 -3.292 -3.530 1.00 98.06 119 VAL A O 1
ATOM 858 N N . VAL A 1 120 ? 4.858 -2.068 -1.637 1.00 96.62 120 VAL A N 1
ATOM 859 C CA . VAL A 1 120 ? 6.234 -1.586 -1.804 1.00 96.62 120 VAL A CA 1
ATOM 860 C C . VAL A 1 120 ? 7.215 -2.755 -1.751 1.00 96.62 120 VAL A C 1
ATOM 862 O O . VAL A 1 120 ? 8.034 -2.910 -2.654 1.00 96.62 120 VAL A O 1
ATOM 865 N N . THR A 1 121 ? 7.112 -3.627 -0.746 1.00 96.50 1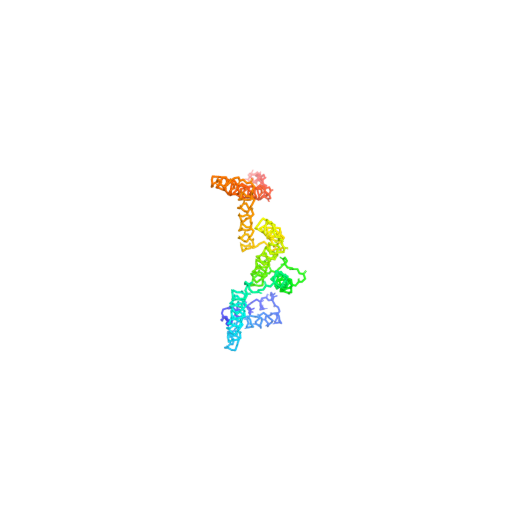21 THR A N 1
ATOM 866 C CA . THR A 1 121 ? 8.013 -4.780 -0.622 1.00 96.50 121 THR A CA 1
ATOM 867 C C . THR A 1 121 ? 7.828 -5.772 -1.767 1.00 96.50 121 THR A C 1
ATOM 869 O O . THR A 1 121 ? 8.823 -6.303 -2.257 1.00 96.50 121 THR A O 1
ATOM 872 N N . ALA A 1 122 ? 6.603 -5.979 -2.262 1.00 97.81 122 ALA A N 1
ATOM 873 C CA . ALA A 1 122 ? 6.340 -6.825 -3.427 1.00 97.81 122 ALA A CA 1
ATOM 874 C C . ALA A 1 122 ? 7.010 -6.274 -4.695 1.00 97.81 122 ALA A C 1
ATOM 876 O O . ALA A 1 122 ? 7.626 -7.038 -5.439 1.00 97.81 122 ALA A O 1
ATOM 877 N N . ALA A 1 123 ? 6.945 -4.955 -4.909 1.00 97.69 123 ALA A N 1
ATOM 878 C CA . ALA A 1 123 ? 7.617 -4.291 -6.022 1.00 97.69 123 ALA A CA 1
ATOM 879 C C . ALA A 1 123 ? 9.138 -4.512 -5.977 1.00 97.69 123 ALA A C 1
ATOM 881 O O . ALA A 1 123 ? 9.727 -4.973 -6.955 1.00 97.69 123 ALA A O 1
ATOM 882 N N . PHE A 1 124 ? 9.770 -4.267 -4.824 1.00 96.31 124 PHE A N 1
ATOM 883 C CA . PHE A 1 124 ? 11.209 -4.502 -4.651 1.00 96.31 124 PHE A CA 1
ATOM 884 C C . PHE A 1 124 ? 11.588 -5.980 -4.791 1.00 96.31 124 PHE A C 1
ATOM 886 O O . PHE A 1 124 ? 12.607 -6.293 -5.407 1.00 96.31 124 PHE A O 1
ATOM 893 N N . THR A 1 125 ? 10.765 -6.891 -4.257 1.00 97.50 125 THR A N 1
ATOM 894 C CA . THR A 1 125 ? 10.986 -8.343 -4.361 1.00 97.50 125 THR A CA 1
ATOM 895 C C . THR A 1 125 ? 11.028 -8.763 -5.825 1.00 97.50 125 THR A C 1
ATOM 897 O O . THR A 1 125 ? 11.982 -9.409 -6.253 1.00 97.50 125 THR A O 1
ATOM 900 N N . ALA A 1 126 ? 10.016 -8.368 -6.602 1.00 97.81 126 ALA A N 1
ATOM 901 C CA . ALA A 1 126 ?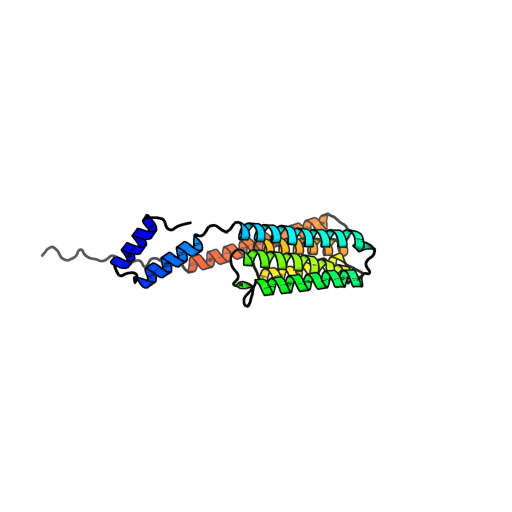 9.900 -8.738 -8.006 1.00 97.81 126 ALA A CA 1
ATOM 902 C C . ALA A 1 126 ? 11.009 -8.121 -8.865 1.00 97.81 126 ALA A C 1
ATOM 904 O O . ALA A 1 126 ? 11.574 -8.815 -9.707 1.00 97.81 126 ALA A O 1
ATOM 905 N N . GLY A 1 127 ? 11.366 -6.856 -8.617 1.00 96.56 127 GLY A N 1
ATOM 906 C CA . GLY A 1 127 ? 12.477 -6.206 -9.315 1.00 96.56 127 GLY A CA 1
ATOM 907 C C . GLY A 1 127 ? 13.821 -6.882 -9.040 1.00 96.56 127 GLY A C 1
ATOM 908 O O . GLY A 1 127 ? 14.565 -7.162 -9.970 1.00 96.56 127 GLY A O 1
ATOM 909 N N . THR A 1 128 ? 14.089 -7.246 -7.782 1.00 96.12 128 THR A N 1
ATOM 910 C CA . THR A 1 128 ? 15.347 -7.907 -7.380 1.00 96.12 128 THR A CA 1
ATOM 911 C C . THR A 1 128 ? 15.431 -9.360 -7.871 1.00 96.12 128 THR A C 1
ATOM 913 O O . THR A 1 128 ? 16.520 -9.912 -8.050 1.00 96.12 128 THR A O 1
ATOM 916 N N . ALA A 1 129 ? 14.283 -10.005 -8.097 1.00 96.69 129 ALA A N 1
ATOM 917 C CA . ALA A 1 129 ? 14.219 -11.384 -8.570 1.00 96.69 129 ALA A CA 1
ATOM 918 C C . ALA A 1 129 ? 14.678 -11.549 -10.027 1.00 96.69 129 ALA A C 1
ATOM 920 O O . ALA A 1 129 ? 15.128 -12.632 -10.400 1.00 96.69 129 ALA A O 1
ATOM 921 N N . VAL A 1 130 ? 14.612 -10.494 -10.842 1.00 96.50 130 VAL A N 1
ATOM 922 C CA . VAL A 1 130 ? 14.986 -10.528 -12.264 1.00 96.50 130 VAL A CA 1
ATOM 923 C C . VAL A 1 130 ? 16.321 -9.830 -12.508 1.00 96.50 130 VAL A C 1
ATOM 925 O O . VAL A 1 130 ? 16.727 -8.969 -11.742 1.00 96.50 130 VAL A O 1
ATOM 928 N N . SER A 1 131 ? 17.058 -10.233 -13.545 1.00 92.38 131 SER A N 1
ATOM 929 C CA . SER A 1 131 ? 18.368 -9.651 -13.907 1.00 92.38 131 SER A CA 1
ATOM 930 C C . SER A 1 131 ? 18.291 -8.601 -15.010 1.00 92.38 131 SER A C 1
ATOM 932 O O . SER A 1 131 ? 19.295 -8.004 -15.382 1.00 92.38 131 SER A O 1
ATOM 934 N N . SER A 1 132 ? 17.116 -8.424 -15.600 1.00 92.25 132 SER A N 1
ATOM 935 C CA . SER A 1 132 ? 16.879 -7.484 -16.686 1.00 92.25 132 SER A CA 1
ATOM 936 C C . SER A 1 132 ? 15.513 -6.859 -16.477 1.00 92.25 132 SER A C 1
ATOM 938 O O . SER A 1 132 ? 14.582 -7.543 -16.047 1.00 92.25 132 SER A O 1
ATOM 940 N N . ARG A 1 133 ? 15.393 -5.565 -16.791 1.00 93.38 133 ARG A N 1
ATOM 941 C CA . ARG A 1 133 ? 14.152 -4.791 -16.619 1.00 93.38 133 ARG A CA 1
ATOM 942 C C . ARG A 1 133 ? 13.645 -4.770 -15.174 1.00 93.38 133 ARG A C 1
ATOM 944 O O . ARG A 1 133 ? 12.439 -4.785 -14.933 1.00 93.38 133 ARG A O 1
ATOM 951 N N . GLU A 1 134 ? 14.573 -4.733 -14.219 1.00 94.88 134 GLU A N 1
ATOM 952 C CA . GLU A 1 134 ? 14.305 -4.789 -12.775 1.00 94.88 134 GLU A CA 1
ATOM 953 C C . GLU A 1 134 ? 13.252 -3.755 -12.359 1.00 94.88 134 GLU A C 1
ATOM 955 O O . GLU A 1 134 ? 12.274 -4.075 -11.679 1.00 94.88 134 GLU A O 1
ATOM 960 N N . PHE A 1 135 ? 13.392 -2.526 -12.861 1.00 94.44 135 PHE A N 1
ATOM 961 C CA . PHE A 1 135 ? 12.472 -1.438 -12.554 1.00 94.44 135 PHE A CA 1
ATOM 962 C C . PHE A 1 135 ? 11.074 -1.646 -13.162 1.00 94.44 135 PHE A C 1
ATOM 964 O O . PHE A 1 135 ? 10.075 -1.432 -12.477 1.00 94.44 135 PHE A O 1
ATOM 971 N N . VAL A 1 136 ? 10.975 -2.142 -14.402 1.00 96.56 136 VAL A N 1
ATOM 972 C CA . VAL A 1 136 ? 9.689 -2.428 -15.071 1.00 96.56 136 VAL A CA 1
ATOM 973 C C . VAL A 1 136 ? 8.937 -3.556 -14.373 1.00 96.56 136 VAL A C 1
ATOM 975 O O . VAL A 1 136 ? 7.742 -3.422 -14.093 1.00 96.56 136 VAL A O 1
ATOM 978 N N . VAL A 1 137 ? 9.623 -4.661 -14.073 1.00 97.62 137 VAL A N 1
ATOM 979 C CA . VAL A 1 137 ? 9.024 -5.822 -13.399 1.00 97.62 137 VAL A CA 1
ATOM 980 C C . VAL A 1 137 ? 8.575 -5.446 -11.990 1.00 97.62 137 VAL A C 1
ATOM 982 O O . VAL A 1 137 ? 7.444 -5.758 -11.601 1.00 97.62 137 VAL A O 1
ATOM 985 N N . GLY A 1 138 ? 9.419 -4.725 -11.248 1.00 97.44 138 GLY A N 1
ATOM 986 C CA . GLY A 1 138 ? 9.093 -4.249 -9.910 1.00 97.44 138 GLY A CA 1
ATOM 987 C C . GLY A 1 138 ? 7.899 -3.298 -9.902 1.00 97.44 138 GLY A C 1
ATOM 988 O O . GLY A 1 138 ? 6.925 -3.543 -9.188 1.00 97.44 138 GLY A O 1
ATOM 989 N N . ALA A 1 139 ? 7.918 -2.258 -10.741 1.00 97.56 139 ALA A N 1
ATOM 990 C CA . ALA A 1 139 ? 6.840 -1.274 -10.810 1.00 97.56 139 ALA A CA 1
ATOM 991 C C . ALA A 1 139 ? 5.502 -1.907 -11.223 1.00 97.56 139 ALA A C 1
ATOM 993 O O . ALA A 1 139 ? 4.486 -1.682 -10.564 1.00 97.56 139 ALA A O 1
ATOM 994 N N . THR A 1 140 ? 5.513 -2.776 -12.240 1.00 98.12 140 THR A N 1
ATOM 995 C CA . THR A 1 140 ? 4.306 -3.473 -12.714 1.00 98.12 140 THR A CA 1
ATOM 996 C C . THR A 1 140 ? 3.729 -4.387 -11.630 1.00 98.12 140 THR A C 1
ATOM 998 O O . THR A 1 140 ? 2.521 -4.376 -11.390 1.00 98.12 140 THR A O 1
ATOM 1001 N N . THR A 1 141 ? 4.580 -5.139 -10.923 1.00 98.19 141 THR A N 1
ATOM 1002 C CA . THR A 1 141 ? 4.137 -6.002 -9.815 1.00 98.19 141 THR A CA 1
ATOM 1003 C C . THR A 1 141 ? 3.547 -5.173 -8.679 1.00 98.19 141 THR A C 1
ATOM 1005 O O . THR A 1 141 ? 2.447 -5.466 -8.211 1.00 98.19 141 THR A O 1
ATOM 1008 N N . GLY A 1 142 ? 4.232 -4.098 -8.278 1.00 97.56 142 GLY A N 1
ATOM 1009 C CA . GLY A 1 142 ? 3.734 -3.156 -7.279 1.00 97.56 142 GLY A CA 1
ATOM 1010 C C . GLY A 1 142 ? 2.364 -2.597 -7.650 1.00 97.56 142 GLY A C 1
ATOM 1011 O O . GLY A 1 142 ? 1.455 -2.600 -6.825 1.00 97.56 142 GLY A O 1
ATOM 1012 N N . PHE A 1 143 ? 2.170 -2.192 -8.905 1.00 97.94 143 PHE A N 1
ATOM 1013 C CA . PHE A 1 143 ? 0.887 -1.683 -9.385 1.00 97.94 143 PHE A CA 1
ATOM 1014 C C . PHE A 1 143 ? -0.234 -2.724 -9.315 1.00 97.94 143 PHE A C 1
ATOM 1016 O O . PHE A 1 143 ? -1.307 -2.420 -8.795 1.00 97.94 143 PHE A O 1
ATOM 1023 N N . VAL A 1 144 ? 0.011 -3.966 -9.746 1.00 98.12 144 VAL A N 1
ATOM 1024 C CA . VAL A 1 144 ? -0.980 -5.055 -9.642 1.00 98.12 144 VAL A CA 1
ATOM 1025 C C . VAL A 1 144 ? -1.382 -5.300 -8.184 1.00 98.12 144 VAL A C 1
ATOM 1027 O O . VAL A 1 144 ? -2.573 -5.383 -7.871 1.00 98.12 144 VAL A O 1
ATOM 1030 N N . VAL A 1 145 ? -0.407 -5.356 -7.272 1.00 97.50 145 VAL A N 1
ATOM 1031 C CA . VAL A 1 145 ? -0.676 -5.531 -5.836 1.00 97.50 145 VAL A CA 1
ATOM 1032 C C . VAL A 1 145 ? -1.409 -4.312 -5.264 1.00 97.50 145 VAL A C 1
ATOM 1034 O O . VAL A 1 145 ? -2.315 -4.477 -4.447 1.00 97.50 145 VAL A O 1
ATOM 1037 N N . ALA A 1 146 ? -1.093 -3.096 -5.720 1.00 97.06 146 ALA A N 1
ATOM 1038 C CA . ALA A 1 146 ? -1.758 -1.869 -5.281 1.00 97.06 146 ALA A CA 1
ATOM 1039 C C . ALA A 1 146 ? -3.230 -1.832 -5.701 1.00 97.06 146 ALA A C 1
ATOM 1041 O O . ALA A 1 146 ? -4.087 -1.448 -4.903 1.00 97.06 146 ALA A O 1
ATOM 1042 N N . VAL A 1 147 ? -3.546 -2.288 -6.918 1.00 96.94 147 VAL A N 1
ATOM 1043 C CA . VAL A 1 147 ? -4.932 -2.446 -7.384 1.00 96.94 147 VAL A CA 1
ATOM 1044 C C . VAL A 1 147 ? -5.675 -3.430 -6.482 1.00 96.94 147 VAL A C 1
ATOM 1046 O O . VAL A 1 147 ? -6.754 -3.107 -5.986 1.00 96.94 147 VAL A O 1
ATOM 1049 N N . ALA A 1 148 ? -5.091 -4.598 -6.201 1.00 95.31 148 ALA A N 1
ATOM 1050 C CA . ALA A 1 148 ? -5.706 -5.587 -5.315 1.00 95.31 148 ALA A CA 1
ATOM 1051 C C . ALA A 1 148 ? -5.941 -5.028 -3.898 1.00 95.31 148 ALA A C 1
ATOM 1053 O O . ALA A 1 148 ? -7.039 -5.160 -3.353 1.00 95.31 148 ALA A O 1
ATOM 1054 N N . ALA A 1 149 ? -4.949 -4.343 -3.326 1.00 93.38 149 ALA A N 1
ATOM 1055 C CA . ALA A 1 149 ? -5.053 -3.691 -2.023 1.00 93.38 149 ALA A CA 1
ATOM 1056 C C . ALA A 1 149 ? -6.162 -2.627 -1.990 1.00 93.38 149 ALA A C 1
ATOM 1058 O O . ALA A 1 149 ? -6.958 -2.594 -1.049 1.00 93.38 149 ALA A O 1
ATOM 1059 N N . TYR A 1 150 ? -6.257 -1.793 -3.028 1.00 92.81 150 TYR A N 1
ATOM 1060 C CA . TYR A 1 150 ? -7.295 -0.770 -3.150 1.00 92.81 150 TYR A CA 1
ATOM 1061 C C . TYR A 1 150 ? -8.703 -1.373 -3.232 1.00 92.81 150 TYR A C 1
ATOM 1063 O O . TYR A 1 150 ? -9.619 -0.906 -2.552 1.00 92.81 150 TYR A O 1
ATOM 1071 N N . LEU A 1 151 ? -8.872 -2.446 -4.010 1.00 93.69 151 LEU A N 1
ATOM 1072 C CA . LEU A 1 151 ? -10.146 -3.162 -4.134 1.00 93.69 151 LEU A CA 1
ATOM 1073 C C . LEU A 1 151 ? -10.566 -3.849 -2.825 1.00 93.69 151 LEU A C 1
ATOM 1075 O O . LEU A 1 151 ? -11.762 -3.974 -2.544 1.00 93.69 151 LEU A O 1
ATOM 1079 N N . LEU A 1 152 ? -9.600 -4.293 -2.017 1.00 91.06 152 LEU A N 1
ATOM 1080 C CA . LEU A 1 152 ? -9.857 -4.884 -0.704 1.00 91.06 152 LEU A CA 1
ATOM 1081 C C . LEU A 1 152 ? -10.200 -3.828 0.347 1.00 91.06 152 LEU A C 1
ATOM 1083 O O . LEU A 1 152 ? -11.111 -4.042 1.145 1.00 91.06 152 LEU A O 1
ATOM 1087 N N . VAL A 1 153 ? -9.487 -2.700 0.379 1.00 89.94 153 VAL A N 1
ATOM 1088 C CA . VAL A 1 153 ? -9.642 -1.673 1.419 1.00 89.94 153 VAL A CA 1
ATOM 1089 C C . VAL A 1 153 ? -9.532 -0.274 0.796 1.00 89.94 153 VAL A C 1
ATOM 1091 O O . VAL A 1 153 ? -8.461 0.331 0.822 1.00 89.94 153 VAL A O 1
ATOM 1094 N N . PRO A 1 154 ? -10.638 0.294 0.274 1.00 89.44 154 PRO A N 1
ATOM 1095 C CA . PRO A 1 154 ? -10.609 1.572 -0.442 1.00 89.44 154 PRO A CA 1
ATOM 1096 C C . PRO A 1 154 ? -10.477 2.762 0.521 1.00 89.44 154 PRO A C 1
ATOM 1098 O O . PRO A 1 154 ? -11.461 3.385 0.934 1.00 89.44 154 PRO A O 1
ATOM 1101 N N . THR A 1 155 ? -9.255 3.061 0.948 1.00 90.88 155 THR A N 1
ATOM 1102 C CA . THR A 1 155 ? -8.890 4.187 1.827 1.00 90.88 155 THR A CA 1
ATOM 1103 C C . THR A 1 155 ? -8.132 5.263 1.052 1.00 90.88 155 THR A C 1
ATOM 1105 O O . THR A 1 155 ? -7.611 5.016 -0.031 1.00 90.88 155 THR A O 1
ATOM 1108 N N . ALA A 1 156 ? -8.011 6.460 1.637 1.00 90.50 156 ALA A N 1
ATOM 1109 C CA . ALA A 1 156 ? -7.169 7.519 1.079 1.00 90.50 156 ALA A CA 1
ATOM 1110 C C . ALA A 1 156 ? -5.708 7.064 0.911 1.00 90.50 156 ALA A C 1
ATOM 1112 O O . ALA A 1 156 ? -5.102 7.325 -0.120 1.00 90.50 156 ALA A O 1
ATOM 1113 N N . LEU A 1 157 ? -5.167 6.325 1.887 1.00 90.94 157 LEU A N 1
ATOM 1114 C CA . LEU A 1 157 ? -3.811 5.787 1.799 1.00 90.94 157 LEU A CA 1
ATOM 1115 C C . LEU A 1 157 ? -3.679 4.749 0.671 1.00 90.94 157 LEU A C 1
ATOM 1117 O O . LEU A 1 157 ? -2.709 4.811 -0.072 1.00 90.94 157 LEU A O 1
ATOM 1121 N N . ALA A 1 158 ? -4.666 3.864 0.486 1.00 90.69 158 ALA A N 1
ATOM 1122 C CA . ALA A 1 158 ? -4.675 2.919 -0.632 1.00 90.69 158 ALA A CA 1
ATOM 1123 C C . ALA A 1 158 ? -4.801 3.618 -2.001 1.00 90.69 158 ALA A C 1
ATOM 1125 O O . ALA A 1 158 ? -4.192 3.181 -2.972 1.00 90.69 158 ALA A O 1
ATOM 1126 N N . CYS A 1 159 ? -5.545 4.730 -2.092 1.00 92.62 159 CYS A N 1
ATOM 1127 C CA . CYS A 1 159 ? -5.541 5.573 -3.295 1.00 92.62 159 CYS A CA 1
ATOM 1128 C C . CYS A 1 159 ? -4.150 6.157 -3.566 1.00 92.62 159 CYS A C 1
ATOM 1130 O O . CYS A 1 159 ? -3.701 6.149 -4.708 1.00 92.62 159 CYS A O 1
ATOM 1132 N N . LEU A 1 160 ? -3.486 6.690 -2.534 1.00 94.31 160 LEU A N 1
ATOM 1133 C CA . LEU A 1 160 ? -2.162 7.299 -2.673 1.00 94.31 160 LEU A CA 1
ATOM 1134 C C . LEU A 1 160 ? -1.118 6.271 -3.109 1.00 94.31 160 LEU A C 1
ATOM 1136 O O . LEU A 1 160 ? -0.321 6.560 -3.997 1.00 94.31 160 LEU A O 1
ATOM 1140 N N . THR A 1 161 ? -1.143 5.065 -2.540 1.00 95.50 161 THR A N 1
ATOM 1141 C CA . THR A 1 161 ? -0.231 3.996 -2.962 1.00 95.50 161 THR A CA 1
ATOM 1142 C C . THR A 1 161 ? -0.519 3.504 -4.368 1.00 95.50 161 THR A C 1
ATOM 1144 O O . THR A 1 161 ? 0.422 3.310 -5.133 1.00 95.50 161 THR A O 1
ATOM 1147 N N . LEU A 1 162 ? -1.791 3.376 -4.752 1.00 96.19 162 LEU A N 1
ATOM 1148 C CA . LEU A 1 162 ? -2.167 3.060 -6.127 1.00 96.19 162 LEU A CA 1
ATOM 1149 C C . LEU A 1 162 ? -1.689 4.135 -7.113 1.00 96.19 162 LEU A C 1
ATOM 1151 O O . LEU A 1 162 ? -1.129 3.796 -8.153 1.00 96.19 162 LEU A O 1
ATOM 1155 N N . ALA A 1 163 ? -1.860 5.417 -6.782 1.00 94.69 163 ALA A N 1
ATOM 1156 C CA . ALA A 1 163 ? -1.392 6.524 -7.612 1.00 94.69 163 ALA A CA 1
ATOM 1157 C C . ALA A 1 163 ? 0.138 6.520 -7.752 1.00 94.69 163 ALA A C 1
ATOM 1159 O O . ALA A 1 163 ? 0.652 6.616 -8.865 1.00 94.69 163 ALA A O 1
ATOM 1160 N N . ALA A 1 164 ? 0.867 6.342 -6.647 1.00 96.31 164 ALA A N 1
ATOM 1161 C CA . ALA A 1 164 ? 2.324 6.244 -6.663 1.00 96.31 164 ALA A CA 1
ATOM 1162 C C . ALA A 1 164 ? 2.810 5.047 -7.499 1.00 96.31 164 ALA A C 1
ATOM 1164 O O . ALA A 1 164 ? 3.719 5.197 -8.312 1.00 96.31 164 ALA A O 1
ATOM 1165 N N . ALA A 1 165 ? 2.174 3.880 -7.360 1.00 97.12 165 ALA A N 1
ATOM 1166 C CA . ALA A 1 165 ? 2.510 2.692 -8.141 1.00 97.12 165 ALA A CA 1
ATOM 1167 C C . ALA A 1 165 ? 2.198 2.867 -9.639 1.00 97.12 165 ALA A C 1
ATOM 1169 O O . ALA A 1 165 ? 2.970 2.417 -10.486 1.00 97.12 165 ALA A O 1
ATOM 1170 N N . ALA A 1 166 ? 1.106 3.560 -9.979 1.00 96.62 166 ALA A N 1
ATOM 1171 C CA . ALA A 1 166 ? 0.770 3.896 -11.362 1.00 96.62 166 ALA A CA 1
ATOM 1172 C C . ALA A 1 166 ? 1.820 4.828 -11.986 1.00 96.62 166 ALA A C 1
ATOM 1174 O O . ALA A 1 166 ? 2.301 4.559 -13.085 1.00 96.62 166 ALA A O 1
ATOM 1175 N N . ILE A 1 167 ? 2.223 5.880 -11.263 1.00 95.88 167 ILE A N 1
ATOM 1176 C CA . ILE A 1 167 ? 3.291 6.802 -11.681 1.00 95.88 167 ILE A CA 1
ATOM 1177 C C . ILE A 1 167 ? 4.599 6.037 -11.890 1.00 95.88 167 ILE A C 1
ATOM 1179 O O . ILE A 1 167 ? 5.201 6.149 -12.955 1.00 95.88 167 ILE A O 1
ATOM 1183 N N . ALA A 1 168 ? 5.013 5.222 -10.915 1.00 96.50 168 ALA A N 1
ATOM 1184 C CA . ALA A 1 168 ? 6.229 4.417 -11.014 1.00 96.50 168 ALA A CA 1
ATOM 1185 C C . ALA A 1 168 ? 6.197 3.475 -12.228 1.00 96.50 168 ALA A C 1
ATOM 1187 O O . ALA A 1 168 ? 7.200 3.338 -12.921 1.00 96.50 168 ALA A O 1
ATOM 1188 N N . THR A 1 169 ? 5.039 2.879 -12.526 1.00 96.44 169 THR A N 1
ATOM 1189 C CA . THR A 1 169 ? 4.855 2.012 -13.701 1.00 96.44 169 THR A CA 1
ATOM 1190 C C . THR A 1 169 ? 5.005 2.794 -14.999 1.00 96.44 169 THR A C 1
ATOM 1192 O O . THR A 1 169 ? 5.732 2.353 -15.884 1.00 96.44 169 THR A O 1
ATOM 1195 N N . VAL A 1 170 ? 4.377 3.969 -15.115 1.00 95.19 170 VAL A N 1
ATOM 1196 C CA . VAL A 1 170 ? 4.530 4.821 -16.304 1.00 95.19 170 VAL A CA 1
ATOM 1197 C C . VAL A 1 170 ? 5.990 5.204 -16.505 1.00 95.19 170 VAL A C 1
ATOM 1199 O O . VAL A 1 170 ? 6.509 4.996 -17.598 1.00 95.19 170 VAL A O 1
ATOM 1202 N N . ILE A 1 171 ? 6.664 5.685 -15.454 1.00 93.81 171 ILE A N 1
ATOM 1203 C CA . ILE A 1 171 ? 8.086 6.040 -15.525 1.00 93.81 171 ILE A CA 1
ATOM 1204 C C . ILE A 1 171 ? 8.886 4.829 -16.009 1.00 93.81 171 ILE A C 1
ATOM 1206 O O . ILE A 1 171 ? 9.547 4.939 -17.034 1.00 93.81 171 ILE A O 1
ATOM 1210 N N . ALA A 1 172 ? 8.739 3.667 -15.363 1.00 94.44 172 ALA A N 1
ATOM 1211 C CA . ALA A 1 172 ? 9.505 2.470 -15.698 1.00 94.44 172 ALA A CA 1
ATOM 1212 C C . ALA A 1 172 ? 9.355 2.039 -17.160 1.00 94.44 172 ALA A C 1
ATOM 1214 O O . ALA A 1 172 ? 10.343 1.744 -17.828 1.00 94.44 172 ALA A O 1
ATOM 1215 N N . TRP A 1 173 ? 8.126 2.021 -17.674 1.00 94.69 173 TRP A N 1
ATOM 1216 C CA . TRP A 1 173 ? 7.873 1.647 -19.063 1.00 94.69 173 TRP A CA 1
ATOM 1217 C C . TRP A 1 173 ? 8.384 2.698 -20.050 1.00 94.69 173 TRP A C 1
ATOM 1219 O O . TRP A 1 173 ? 8.946 2.344 -21.084 1.00 94.69 173 TRP A O 1
ATOM 1229 N N . THR A 1 174 ? 8.216 3.985 -19.746 1.00 92.50 174 THR A N 1
ATOM 1230 C CA . THR A 1 174 ? 8.698 5.048 -20.638 1.00 92.50 174 THR A CA 1
ATOM 1231 C C . THR A 1 174 ? 10.218 5.096 -20.715 1.00 92.50 174 THR A C 1
ATOM 1233 O O . THR A 1 174 ? 10.729 5.209 -21.818 1.00 92.50 174 THR A O 1
ATOM 1236 N N . THR A 1 175 ? 10.937 4.935 -19.601 1.00 90.06 175 THR A N 1
ATOM 1237 C CA . THR A 1 175 ? 12.410 4.942 -19.595 1.00 90.06 175 THR A CA 1
ATOM 1238 C C . THR A 1 175 ? 13.013 3.695 -20.237 1.00 90.06 175 THR A C 1
ATOM 1240 O O . THR A 1 175 ? 14.097 3.757 -20.794 1.00 90.06 175 THR A O 1
ATOM 1243 N N . GLU A 1 176 ? 12.334 2.545 -20.162 1.00 89.94 176 GLU A N 1
ATOM 1244 C CA . GLU A 1 176 ? 12.837 1.302 -20.764 1.00 89.94 176 GLU A CA 1
ATOM 1245 C C . GLU A 1 176 ? 12.607 1.252 -22.284 1.00 89.94 176 GLU A C 1
ATOM 1247 O O . GLU A 1 176 ? 13.444 0.728 -23.017 1.00 89.94 176 GLU A O 1
ATOM 1252 N N . TYR A 1 177 ? 11.459 1.745 -22.770 1.00 87.94 177 TYR A N 1
ATOM 1253 C CA . TYR A 1 177 ? 11.014 1.482 -24.147 1.00 87.94 177 TYR A CA 1
ATOM 1254 C C . TYR A 1 177 ? 10.867 2.716 -25.035 1.00 87.94 177 TYR A C 1
ATOM 1256 O O . TYR A 1 177 ? 10.866 2.571 -26.259 1.00 87.94 177 TYR A O 1
ATOM 1264 N N . ALA A 1 178 ? 10.725 3.916 -24.474 1.00 82.81 178 ALA A N 1
ATOM 1265 C CA . ALA A 1 178 ? 10.842 5.136 -25.257 1.00 82.81 178 ALA A CA 1
ATOM 1266 C C . ALA A 1 178 ? 12.284 5.624 -25.129 1.00 82.81 178 ALA A C 1
ATOM 1268 O O . ALA A 1 178 ? 12.803 5.693 -24.021 1.00 82.81 178 ALA A O 1
ATOM 1269 N N . ALA A 1 179 ? 12.936 5.955 -26.250 1.00 69.94 179 ALA A N 1
ATOM 1270 C CA . ALA A 1 179 ? 14.228 6.642 -26.215 1.00 69.94 179 ALA A CA 1
ATOM 1271 C C . ALA A 1 179 ? 14.153 7.781 -25.184 1.00 69.94 179 ALA A C 1
ATOM 1273 O O . ALA A 1 179 ? 13.117 8.446 -25.165 1.00 69.94 179 ALA A O 1
ATOM 1274 N N . ASP A 1 180 ? 15.183 7.953 -24.342 1.00 65.69 180 ASP A N 1
ATOM 1275 C CA . ASP A 1 180 ? 15.262 8.855 -23.171 1.00 65.69 180 ASP A CA 1
ATOM 1276 C C . ASP A 1 180 ? 14.950 10.330 -23.497 1.00 65.69 180 ASP A C 1
ATOM 1278 O O . ASP A 1 180 ? 15.790 11.227 -23.433 1.00 65.69 180 ASP A O 1
ATOM 1282 N N . VAL A 1 181 ? 13.710 10.608 -23.874 1.00 79.81 181 VAL A N 1
ATOM 1283 C CA . VAL A 1 181 ? 13.196 11.920 -24.216 1.00 79.81 181 VAL A CA 1
ATOM 1284 C C . VAL A 1 181 ? 12.305 12.321 -23.043 1.00 79.81 181 VAL A C 1
ATOM 1286 O O . VAL A 1 181 ? 11.197 11.791 -22.911 1.00 79.81 181 VAL A O 1
ATOM 1289 N N . PRO A 1 182 ? 12.730 13.281 -22.199 1.00 85.00 182 PRO A N 1
ATOM 1290 C CA . PRO A 1 182 ? 11.965 13.730 -21.030 1.00 85.00 182 PRO A CA 1
ATOM 1291 C C . PRO A 1 182 ? 10.520 14.137 -21.356 1.00 85.00 182 PRO A C 1
ATOM 1293 O O . PRO A 1 182 ? 9.619 14.013 -20.527 1.00 85.00 182 PRO A O 1
ATOM 1296 N N . LEU A 1 183 ? 10.288 14.578 -22.597 1.00 88.00 183 LEU A N 1
ATOM 1297 C CA . LEU A 1 183 ? 8.970 14.892 -23.137 1.00 88.00 183 LEU A CA 1
ATOM 1298 C C . LEU A 1 183 ? 8.006 13.694 -23.079 1.00 88.00 183 LEU A C 1
ATOM 1300 O O . LEU A 1 183 ? 6.853 13.872 -22.700 1.00 88.00 183 LEU A O 1
ATOM 1304 N N . VAL A 1 184 ? 8.455 12.483 -23.430 1.00 89.50 184 VAL A N 1
ATOM 1305 C CA . VAL A 1 184 ? 7.589 11.290 -23.479 1.00 89.50 184 VAL A CA 1
ATOM 1306 C C . VAL A 1 184 ? 7.114 10.917 -22.078 1.00 89.50 184 VAL A C 1
ATOM 1308 O O . VAL A 1 184 ? 5.923 10.674 -21.881 1.00 89.50 184 VAL A O 1
ATOM 1311 N N . VAL A 1 185 ? 8.017 10.959 -21.095 1.00 88.81 185 VAL A N 1
ATOM 1312 C CA . VAL A 1 185 ? 7.682 10.740 -19.680 1.00 88.81 185 VAL A CA 1
ATOM 1313 C C . VAL A 1 185 ? 6.659 11.779 -19.212 1.00 88.81 185 VAL A C 1
ATOM 1315 O O . VAL A 1 185 ? 5.628 11.425 -18.640 1.00 88.81 185 VAL A O 1
ATOM 1318 N N . GLY A 1 186 ? 6.900 13.061 -19.512 1.00 88.81 186 GLY A N 1
ATOM 1319 C CA . GLY A 1 186 ? 5.997 14.155 -19.148 1.00 88.81 186 GLY A CA 1
ATOM 1320 C C . GLY A 1 186 ? 4.597 14.007 -19.751 1.00 88.81 186 GLY A C 1
ATOM 1321 O O . GLY A 1 186 ? 3.603 14.126 -19.035 1.00 88.81 186 GLY A O 1
ATOM 1322 N N . VAL A 1 187 ? 4.506 13.686 -21.044 1.00 92.75 187 VAL A N 1
ATOM 1323 C CA . VAL A 1 187 ? 3.229 13.463 -21.744 1.00 92.75 187 VAL A CA 1
ATOM 1324 C C . VAL A 1 187 ? 2.487 12.255 -21.173 1.00 92.75 187 VAL A C 1
ATOM 1326 O O . VAL A 1 187 ? 1.282 12.342 -20.938 1.00 92.75 187 VAL A O 1
ATOM 1329 N N . ALA A 1 188 ? 3.181 11.148 -20.902 1.00 91.69 188 ALA A N 1
ATOM 1330 C CA . ALA A 1 188 ? 2.564 9.947 -20.344 1.00 91.69 188 ALA A CA 1
ATOM 1331 C C . ALA A 1 188 ? 2.017 10.181 -18.925 1.00 91.69 188 ALA A C 1
ATOM 1333 O O . ALA A 1 188 ? 0.894 9.776 -18.619 1.00 91.69 188 ALA A O 1
ATOM 1334 N N . LEU A 1 189 ? 2.763 10.890 -18.070 1.00 91.88 189 LEU A N 1
ATOM 1335 C CA . LEU A 1 189 ? 2.304 11.269 -16.729 1.00 91.88 189 LEU A CA 1
ATOM 1336 C C . LEU A 1 189 ? 1.129 12.252 -16.780 1.00 91.88 189 LEU A C 1
ATOM 1338 O O . LEU A 1 189 ? 0.172 12.110 -16.016 1.00 91.88 189 LEU A O 1
ATOM 1342 N N . PHE A 1 190 ? 1.163 13.215 -17.703 1.00 92.81 190 PHE A N 1
ATOM 1343 C CA . PHE A 1 190 ? 0.051 14.138 -17.920 1.00 92.81 190 PHE A CA 1
ATOM 1344 C C . PHE A 1 190 ? -1.216 13.398 -18.370 1.00 92.81 190 PHE A C 1
ATOM 1346 O O . PHE A 1 190 ? -2.292 13.613 -17.810 1.00 92.81 190 PHE A O 1
ATOM 1353 N N . ALA A 1 191 ? -1.088 12.468 -19.321 1.00 92.94 191 ALA A N 1
ATOM 1354 C CA . ALA A 1 191 ? -2.189 11.623 -19.773 1.00 92.94 191 ALA A CA 1
ATOM 1355 C C . ALA A 1 191 ? -2.753 10.757 -18.634 1.00 92.94 191 ALA A C 1
ATOM 1357 O O . ALA A 1 191 ? -3.972 10.681 -18.478 1.00 92.94 191 ALA A O 1
ATOM 1358 N N . LEU A 1 192 ? -1.897 10.166 -17.790 1.00 93.31 192 LEU A N 1
ATOM 1359 C CA . LEU A 1 192 ? -2.326 9.420 -16.601 1.00 93.31 192 LEU A CA 1
ATOM 1360 C C . LEU A 1 192 ? -3.151 10.302 -15.646 1.00 93.31 192 LEU A C 1
ATOM 1362 O O . LEU A 1 192 ? -4.209 9.882 -15.171 1.00 93.31 192 LEU A O 1
ATOM 1366 N N . GLY A 1 193 ? -2.705 11.539 -15.406 1.00 91.81 193 GLY A N 1
ATOM 1367 C CA . GLY A 1 193 ? -3.436 12.523 -14.604 1.00 91.81 193 GLY A CA 1
ATOM 1368 C C . GLY A 1 193 ? -4.805 12.874 -15.194 1.00 91.81 193 GLY A C 1
ATOM 1369 O O . GLY A 1 193 ? -5.804 12.881 -14.471 1.00 91.81 193 GLY A O 1
ATOM 1370 N N . LEU A 1 194 ? -4.879 13.094 -16.511 1.00 93.19 194 LEU A N 1
ATOM 1371 C CA . LEU A 1 194 ? -6.139 13.348 -17.218 1.00 93.19 194 LEU A CA 1
ATOM 1372 C C . LEU A 1 194 ? -7.111 12.171 -17.111 1.00 93.19 194 LEU A C 1
ATOM 1374 O O . LEU A 1 194 ? -8.291 12.382 -16.834 1.00 93.19 194 LEU A O 1
ATOM 1378 N N . ILE A 1 195 ? -6.627 10.938 -17.276 1.00 91.81 195 ILE A N 1
ATOM 1379 C CA . ILE A 1 195 ? -7.444 9.727 -17.112 1.00 91.81 195 ILE A CA 1
ATOM 1380 C C . ILE A 1 195 ? -8.028 9.681 -15.695 1.00 91.81 195 ILE A C 1
ATOM 1382 O O . ILE A 1 195 ? -9.234 9.486 -15.531 1.00 91.81 195 ILE A O 1
ATOM 1386 N N . GLY A 1 196 ? -7.203 9.928 -14.673 1.00 88.12 196 GLY A N 1
ATOM 1387 C CA . GLY A 1 196 ? -7.654 9.992 -13.281 1.00 88.12 196 GLY A CA 1
ATOM 1388 C C . GLY A 1 196 ? -8.734 11.056 -13.052 1.00 88.12 196 GLY A C 1
ATOM 1389 O O . GLY A 1 196 ? -9.772 10.772 -12.446 1.00 88.12 196 GLY A O 1
ATOM 1390 N N . ALA A 1 197 ? -8.536 12.264 -13.585 1.00 88.19 197 ALA A N 1
ATOM 1391 C CA . ALA A 1 197 ? -9.501 13.357 -13.486 1.00 88.19 197 ALA A CA 1
ATOM 1392 C C . ALA A 1 197 ? -10.837 13.015 -14.171 1.00 88.19 197 ALA A C 1
ATOM 1394 O O . ALA A 1 197 ? -11.900 13.197 -13.573 1.00 88.19 197 ALA A O 1
ATOM 1395 N N . LEU A 1 198 ? -10.797 12.450 -15.381 1.00 91.00 198 LEU A N 1
ATOM 1396 C CA . LEU A 1 198 ? -11.988 12.048 -16.136 1.00 91.00 198 LEU A CA 1
ATOM 1397 C C . LEU A 1 198 ? -12.778 10.945 -15.422 1.00 91.00 198 LEU A C 1
ATOM 1399 O O . LEU A 1 198 ? -14.003 11.039 -15.317 1.00 91.00 198 LEU A O 1
ATOM 1403 N N . LEU A 1 199 ? -12.096 9.939 -14.868 1.00 88.44 199 LEU A N 1
ATOM 1404 C CA . LEU A 1 199 ? -12.733 8.882 -14.074 1.00 88.44 199 LEU A CA 1
ATOM 1405 C C . LEU A 1 199 ? -13.415 9.448 -12.820 1.00 88.44 199 LEU A C 1
ATOM 1407 O O . LEU A 1 199 ? -14.534 9.049 -12.478 1.00 88.44 199 LEU A O 1
ATOM 1411 N N . SER A 1 200 ? -12.784 10.416 -12.149 1.00 87.12 200 SER A N 1
ATOM 1412 C CA . SER A 1 200 ? -13.389 11.088 -10.992 1.00 87.12 200 SER A CA 1
ATOM 1413 C C . SER A 1 200 ? -14.669 11.845 -11.371 1.00 87.12 200 SER A C 1
ATOM 1415 O O . SER A 1 200 ? -15.684 11.746 -10.679 1.00 87.12 200 SER A O 1
ATOM 1417 N N . LEU A 1 201 ? -14.662 12.520 -12.523 1.00 86.31 201 LEU A N 1
ATOM 1418 C CA . LEU A 1 201 ? -15.798 13.295 -13.009 1.00 86.31 201 LEU A CA 1
ATOM 1419 C C . LEU A 1 201 ? -16.960 12.381 -13.419 1.00 86.31 201 LEU A C 1
ATOM 1421 O O . LEU A 1 201 ? -18.119 12.648 -13.096 1.00 86.31 201 LEU A O 1
ATOM 1425 N N . TRP A 1 202 ? -16.643 11.269 -14.084 1.00 84.44 202 TRP A N 1
ATOM 1426 C CA . TRP A 1 202 ? -17.617 10.269 -14.508 1.00 84.44 202 TRP A CA 1
ATOM 1427 C C . TRP A 1 202 ? -18.328 9.627 -13.312 1.00 84.44 202 TRP A C 1
ATOM 1429 O O . TRP A 1 202 ? -19.558 9.615 -13.252 1.00 84.44 202 TRP A O 1
ATOM 1439 N N . THR A 1 203 ? -17.567 9.187 -12.304 1.00 83.50 203 THR A N 1
ATOM 1440 C CA . THR A 1 203 ? -18.138 8.582 -11.086 1.00 83.50 203 THR A CA 1
ATOM 1441 C C . THR A 1 203 ? -18.959 9.568 -10.250 1.00 83.50 203 THR A C 1
ATOM 1443 O O . THR A 1 203 ? -19.936 9.166 -9.611 1.00 83.50 203 THR A O 1
ATOM 1446 N N . PHE A 1 204 ? -18.605 10.858 -10.253 1.00 80.19 204 PHE A N 1
ATOM 1447 C CA . PHE A 1 204 ? -19.408 11.909 -9.625 1.00 80.19 204 PHE A CA 1
ATOM 1448 C C . PHE A 1 204 ? -20.731 12.128 -10.370 1.00 80.19 204 PHE A C 1
ATOM 1450 O O . PHE A 1 204 ? -21.798 12.155 -9.752 1.00 80.19 204 PHE A O 1
ATOM 1457 N N . CYS A 1 205 ? -20.678 12.217 -11.701 1.00 80.06 205 CYS A N 1
ATOM 1458 C CA . CYS A 1 205 ? -21.857 12.420 -12.539 1.00 80.06 205 CYS A CA 1
ATOM 1459 C C . CYS A 1 205 ? -22.857 11.260 -12.412 1.00 80.06 205 CYS A C 1
ATOM 1461 O O . CYS A 1 205 ? -24.064 11.492 -12.301 1.00 80.06 205 CYS A O 1
ATOM 1463 N N . ASP A 1 206 ? -22.367 10.021 -12.350 1.00 80.38 206 ASP A N 1
ATOM 1464 C CA . ASP A 1 206 ? -23.208 8.833 -12.190 1.00 80.38 206 ASP A CA 1
ATOM 1465 C C . ASP A 1 206 ? -23.893 8.783 -10.809 1.00 80.38 206 ASP A C 1
ATOM 1467 O O . ASP A 1 206 ? -25.099 8.535 -10.698 1.00 80.38 206 ASP A O 1
ATOM 1471 N N . ARG A 1 207 ? -23.173 9.159 -9.740 1.00 80.75 207 ARG A N 1
ATOM 1472 C CA . ARG A 1 207 ? -23.755 9.309 -8.393 1.00 80.75 207 ARG A CA 1
ATOM 1473 C C . ARG A 1 207 ? -24.792 10.428 -8.306 1.00 80.75 207 ARG A C 1
ATOM 1475 O O . ARG A 1 207 ? -25.812 10.264 -7.637 1.00 80.75 207 ARG A O 1
ATOM 1482 N N . CYS A 1 208 ? -24.572 11.557 -8.975 1.00 74.88 208 CYS A N 1
ATOM 1483 C CA . CYS A 1 208 ? -25.588 12.604 -9.068 1.00 74.88 208 CYS A CA 1
ATOM 1484 C C . CYS A 1 208 ? -26.823 12.088 -9.814 1.00 74.88 208 CYS A C 1
ATOM 1486 O O . CYS A 1 208 ? -27.940 12.212 -9.312 1.00 74.88 208 CYS A O 1
ATOM 1488 N N . ARG A 1 209 ? -26.633 11.447 -10.970 1.00 79.50 209 ARG A N 1
ATOM 1489 C CA . ARG A 1 209 ? -27.720 10.902 -11.793 1.00 79.50 209 ARG A CA 1
ATOM 1490 C C . ARG A 1 209 ? -28.597 9.909 -11.026 1.00 79.50 209 ARG A C 1
ATOM 1492 O O . ARG A 1 209 ? -29.820 9.979 -11.147 1.00 79.50 209 ARG A O 1
ATOM 1499 N N . SER A 1 210 ? -28.008 9.013 -10.233 1.00 76.25 210 SER A N 1
ATOM 1500 C CA . SER A 1 210 ? -28.772 8.056 -9.419 1.00 76.25 210 SER A CA 1
ATOM 1501 C C . SER A 1 210 ? -29.563 8.742 -8.301 1.00 76.25 210 SER A C 1
ATOM 1503 O O . SER A 1 210 ? -30.740 8.433 -8.109 1.00 76.25 210 SER A O 1
ATOM 1505 N N . ARG A 1 211 ? -28.982 9.752 -7.639 1.00 78.00 211 ARG A N 1
ATOM 1506 C CA . ARG A 1 211 ? -29.646 10.508 -6.564 1.00 78.00 211 ARG A CA 1
ATOM 1507 C C . ARG A 1 211 ? -30.860 11.302 -7.056 1.00 78.00 211 ARG A C 1
ATOM 1509 O O . ARG A 1 211 ? -31.889 11.309 -6.383 1.00 78.00 211 ARG A O 1
ATOM 1516 N N . TRP A 1 212 ? -30.786 11.902 -8.246 1.00 69.44 212 TRP A N 1
ATOM 1517 C CA . TRP A 1 212 ? -31.915 12.620 -8.858 1.00 69.44 212 TRP A CA 1
ATOM 1518 C C . TRP A 1 212 ? -33.087 11.701 -9.233 1.00 69.44 212 TRP A C 1
ATOM 1520 O O . TRP A 1 212 ? -34.236 12.132 -9.173 1.00 69.44 212 TRP A O 1
ATOM 1530 N N . ARG A 1 213 ? -32.832 10.428 -9.566 1.00 74.44 213 ARG A N 1
ATOM 1531 C CA . ARG A 1 213 ? -33.898 9.446 -9.848 1.00 74.44 213 ARG A CA 1
ATOM 1532 C C . ARG A 1 213 ? -34.634 8.975 -8.594 1.00 74.44 213 ARG A C 1
ATOM 1534 O O . ARG A 1 213 ? -35.790 8.582 -8.697 1.00 74.44 213 ARG A O 1
ATOM 1541 N N . SER A 1 214 ? -33.983 9.019 -7.432 1.00 74.62 214 SER A N 1
ATOM 1542 C CA . SER A 1 214 ? -34.566 8.580 -6.158 1.00 74.62 214 SER A CA 1
ATOM 1543 C C . SER A 1 214 ? -35.399 9.638 -5.426 1.00 74.62 214 SER A C 1
ATOM 1545 O O . SER A 1 214 ? -36.033 9.300 -4.431 1.00 74.62 214 SER A O 1
ATOM 1547 N N . VAL A 1 215 ? -35.423 10.900 -5.880 1.00 72.75 215 VAL A N 1
ATOM 1548 C CA . VAL A 1 215 ? -36.270 11.935 -5.262 1.00 72.75 215 VAL A CA 1
ATOM 1549 C C . VAL A 1 215 ? -37.724 11.699 -5.694 1.00 72.75 215 VAL A C 1
ATOM 1551 O O . VAL A 1 215 ? -38.021 11.829 -6.886 1.00 72.75 215 VAL A O 1
ATOM 1554 N N . PRO A 1 216 ? -38.648 11.356 -4.774 1.00 67.62 216 PRO A N 1
ATOM 1555 C CA . PRO A 1 216 ? -40.055 11.208 -5.117 1.00 67.62 216 PRO A CA 1
ATOM 1556 C C . PRO A 1 216 ? -40.570 12.551 -5.629 1.00 67.62 216 PRO A C 1
ATOM 1558 O O . PRO A 1 216 ? -40.436 13.568 -4.946 1.00 67.62 216 PRO A O 1
ATOM 1561 N N . ARG A 1 217 ? -41.157 12.574 -6.831 1.00 72.38 217 ARG A N 1
ATOM 1562 C CA . ARG A 1 217 ? -41.840 13.780 -7.309 1.00 72.38 217 ARG A CA 1
ATOM 1563 C C . ARG A 1 217 ? -42.931 14.139 -6.294 1.00 72.38 217 ARG A C 1
ATOM 1565 O O . ARG A 1 217 ? -43.666 13.231 -5.890 1.00 72.38 217 ARG A O 1
ATOM 1572 N N . PRO A 1 218 ? -43.049 15.412 -5.876 1.00 64.88 218 PRO A N 1
ATOM 1573 C CA . PRO A 1 218 ? -44.135 15.822 -5.003 1.00 64.88 218 PRO A CA 1
ATOM 1574 C C . PRO A 1 218 ? -45.442 15.424 -5.683 1.00 64.88 218 PRO A C 1
ATOM 1576 O O . PRO A 1 218 ? -45.712 15.824 -6.817 1.00 64.88 218 PRO A O 1
ATOM 1579 N N . ARG A 1 219 ? -46.223 14.562 -5.024 1.00 64.38 219 ARG A N 1
ATOM 1580 C CA . ARG A 1 219 ? -47.579 14.262 -5.474 1.00 64.38 219 ARG A CA 1
ATOM 1581 C C . ARG A 1 219 ? -48.326 15.585 -5.406 1.00 64.38 219 ARG A C 1
ATOM 1583 O O . ARG A 1 219 ? -48.548 16.091 -4.310 1.00 64.38 219 ARG A O 1
ATOM 1590 N N . CYS A 1 220 ? -48.668 16.154 -6.558 1.00 63.41 220 CYS A N 1
ATOM 1591 C CA . CYS A 1 220 ? -49.627 17.243 -6.626 1.00 63.41 220 CYS A CA 1
ATOM 1592 C C . CYS A 1 220 ? -50.944 16.703 -6.068 1.00 63.41 220 CYS A C 1
ATOM 1594 O O . CYS A 1 220 ? -51.702 16.034 -6.767 1.00 63.41 220 CYS A O 1
ATOM 1596 N N . SER A 1 221 ? -51.178 16.918 -4.777 1.00 63.81 221 SER A N 1
ATOM 1597 C CA . SER A 1 221 ? -52.495 16.759 -4.186 1.00 63.81 221 SER A CA 1
ATOM 1598 C C . SER A 1 221 ? -53.412 17.735 -4.912 1.00 63.81 221 SER A C 1
ATOM 1600 O O . SER A 1 221 ? -53.190 18.946 -4.849 1.00 63.81 221 SER A O 1
ATOM 1602 N N . ALA A 1 222 ? -54.387 17.200 -5.648 1.00 68.38 222 ALA A N 1
ATOM 1603 C CA . ALA A 1 222 ? -55.419 17.997 -6.290 1.00 68.38 222 ALA A CA 1
ATOM 1604 C C . ALA A 1 222 ? -56.062 18.934 -5.248 1.00 68.38 222 ALA A C 1
ATOM 1606 O O . ALA A 1 222 ? -56.256 18.510 -4.102 1.00 68.38 222 ALA A O 1
ATOM 1607 N N . PRO A 1 223 ? -56.362 20.194 -5.603 1.00 60.22 223 PRO A N 1
ATOM 1608 C CA . PRO A 1 223 ? -57.011 21.118 -4.687 1.00 60.22 223 PRO A CA 1
ATOM 1609 C C . PRO A 1 223 ? -58.332 20.509 -4.211 1.00 60.22 223 PRO A C 1
ATOM 1611 O O . PRO A 1 223 ? -59.176 20.098 -5.007 1.00 60.22 223 PRO A O 1
ATOM 1614 N N . SER A 1 224 ? -58.486 20.395 -2.893 1.00 63.31 224 SER A N 1
ATOM 1615 C CA . SER A 1 224 ? -59.730 19.946 -2.289 1.00 63.31 224 SER A CA 1
ATOM 1616 C C . SER A 1 224 ? -60.757 21.072 -2.418 1.00 63.31 224 SER A C 1
ATOM 1618 O O . SER A 1 224 ? -60.655 22.116 -1.777 1.00 63.31 224 SER A O 1
ATOM 1620 N N . ASN A 1 225 ? -61.751 20.869 -3.283 1.00 59.34 225 ASN A N 1
ATOM 1621 C CA . ASN A 1 225 ? -62.893 21.767 -3.450 1.00 59.34 225 ASN A CA 1
ATOM 1622 C C . ASN A 1 225 ? -63.769 21.714 -2.189 1.00 59.34 225 ASN A C 1
ATOM 1624 O O . ASN A 1 225 ? -64.761 20.993 -2.136 1.00 59.34 225 ASN A O 1
ATOM 1628 N N . ARG A 1 226 ? -63.374 22.443 -1.142 1.00 55.94 226 ARG A N 1
ATOM 1629 C CA . ARG A 1 226 ? -64.044 22.464 0.168 1.00 55.94 226 ARG A CA 1
ATOM 1630 C C . ARG A 1 226 ? -64.843 23.758 0.409 1.00 55.94 226 ARG A C 1
ATOM 1632 O O . ARG A 1 226 ? -64.969 24.186 1.547 1.00 55.94 226 ARG A O 1
ATOM 1639 N N . TRP A 1 227 ? -65.378 24.367 -0.654 1.00 58.12 227 TRP A N 1
ATOM 1640 C CA . TRP A 1 227 ? -66.084 25.663 -0.604 1.00 58.12 227 TRP A CA 1
ATOM 1641 C C . TRP A 1 227 ? -67.543 25.636 -1.100 1.00 58.12 227 TRP A C 1
ATOM 1643 O O . TRP A 1 227 ? -68.129 26.690 -1.307 1.00 58.12 227 TRP A O 1
ATOM 1653 N N . ALA A 1 228 ? -68.160 24.466 -1.288 1.00 57.69 228 ALA A N 1
ATOM 1654 C CA . ALA A 1 228 ? -69.479 24.374 -1.934 1.00 57.69 228 ALA A CA 1
ATOM 1655 C C . ALA A 1 228 ? -70.690 24.154 -0.999 1.00 57.69 228 ALA A C 1
ATOM 1657 O O . ALA A 1 228 ? -71.761 23.831 -1.499 1.00 57.69 228 ALA A O 1
ATOM 1658 N N . ALA A 1 229 ? -70.582 24.297 0.328 1.00 57.28 229 ALA A N 1
ATOM 1659 C CA . ALA A 1 229 ? -71.717 23.980 1.209 1.00 57.28 229 ALA A CA 1
ATOM 1660 C C . ALA A 1 229 ? -71.809 24.852 2.469 1.00 57.28 229 ALA A C 1
ATOM 1662 O O . ALA A 1 229 ? -71.801 24.335 3.579 1.00 57.28 229 ALA A O 1
ATOM 1663 N N . THR A 1 230 ? -71.915 26.170 2.308 1.00 55.66 230 THR A N 1
ATOM 1664 C CA . THR A 1 230 ? -72.432 27.062 3.363 1.00 55.66 230 THR A CA 1
ATOM 1665 C C . THR A 1 230 ? -73.100 28.278 2.726 1.00 55.66 230 THR A C 1
ATOM 1667 O O . THR A 1 230 ? -72.538 29.357 2.794 1.00 55.66 230 THR A O 1
ATOM 1670 N N . HIS A 1 231 ? -74.236 28.098 2.046 1.00 54.56 231 HIS A N 1
ATOM 1671 C CA . HIS A 1 231 ? -75.297 29.106 1.866 1.00 54.56 231 HIS A CA 1
ATOM 1672 C C . HIS A 1 231 ? -76.506 28.411 1.225 1.00 54.56 231 HIS A C 1
ATOM 1674 O O . HIS A 1 231 ? -76.501 28.123 0.029 1.00 54.56 231 HIS A O 1
ATOM 1680 N N . GLY A 1 232 ? -77.504 28.110 2.054 1.00 49.62 232 GLY A N 1
ATOM 1681 C CA . GLY A 1 232 ? -78.781 27.498 1.695 1.00 49.62 232 GLY A CA 1
ATOM 1682 C C . GLY A 1 232 ? -79.582 27.252 2.955 1.00 49.62 232 GLY A C 1
ATOM 1683 O O . GLY A 1 232 ? -79.165 26.346 3.706 1.00 49.62 232 GLY A O 1
#

Foldseek 3Di:
DQQDPVNLVVLVVCCVVVVDPPVRSVVVNVVVVVVVDDDDPVNVVVVVCVVVVVCCVVVVVVVCCVVCVVVDDLVRLLVVLVVLLVVLQVVLDVLCDPQVAPDDDPSLVSSLVSLLVSLQSQLQSQLSNDPPLSQLRSLVRSLVSLVVSCVRRVDPSSVVSNLVSVLSNLVSCCPVPPDPDVVSSVVSNVVVVVVVVVVVVVVVVVVVVVVVVPDPDPPPPDDDPPPDDDDD

Sequence (232 aa):
MAITARQSQALHDLTTRGVLSADQESAVRDALEETGAPPRVADRVTELAAYVGGGLVLGGAALLLGLSWEDMSRLTRVGVLGAATVLLLVAAVAVGGRSVRAVTGVRRRVVSTLFSLAVVTAAFTAGTAVSSREFVVGATTGFVVAVAAYLLVPTALACLTLAAAAIATVIAWTTEYAADVPLVVGVALFALGLIGALLSLWTFCDRCRSRWRSVPRPRCSAPSNRWAATHG

Radius of gyration: 29.06 Å; chains: 1; bounding box: 106×44×62 Å

Secondary structure (DSSP, 8-state):
-PPPHHHHHHHHHHHHTTSS-HHHHHHHHHHHHHTTSPPPHHHHHHHHHHHHHHHHHHHHHHHHHHHHTTTS-HHHHHHHHHHHHHHHHHHHHHHHTT-GGG--HHHHHHHHHHHHHHHHHHHHHHHHH-SSSHHHHHHHHHHHHHHHHHHHS--HHHHHHHHHHHHHHHHHHHHHHS-S-HHHHHHHHHHHHHHHHHHHHHHHHHHHHHHHHTSPPP---------SSS--

InterPro domains:
  IPR018677 Domain of unknown function DUF2157 [PF09925] (13-158)